Protein AF-A0A3M6VRX5-F1 (afdb_monomer_lite)

Foldseek 3Di:
DVVVVVVVVVVVVVLVVVLVVLVVQDADDDDPCFLSNLQNVCSVVVHDPLCLCVSNCLVVVVVFPAQLVSLLLSLVVNLVVVCVVPPPNPDDSLVSQQVSLCVVVVDNVRSVVVSVVSVVSNVPDDPVLSVCLVVLPALLVVCVVLVPDLVNLLVVPPSNSVSLSSLLSSCRNRVRRNDQPCNSPPPSLLSNLVRPQLVDLDADPHHSSNSNLLSSLLVQLPDQQHDFLLRQLVSNDDPVCNLRCHSLVSSLSSLVNNCPPFDPVVNVLSVQLNVLSVQCNPSVCVPPVVSVVSNVVSSVVRVPPPRRPDPPPDPPPPPPPPDDDDDD

Secondary structure (DSSP, 8-state):
-HHHHHHHHHHHHHHHHHHHHHHTTPPPP-SS--HHHHHHHHHHTT--HHHHHHHTTHHHHHT-TT-HHHHHHHHHHHHHHHHHH-TTS---HHHHHHHHHHHHHS-HHHHHHHHHHHHHHHHHS-HHHHHHHHTT--HHHHHHHTT--HHHHHHT-HHHHHHHHHHHHHHHH-GGG---HHHHSTTHHHHHHHHHSTT-SS---SHHHHHHHHHHHHHHHHSSSPPPHHHHHHHH--TT-TT-SHHHHHHHHHHHHTTTT--HHHHHHHHHHHHHHHHHHSGGGTT-HHHHHHHHHHHHHTTTT-TT-PPPPPPPGGGSS-------

Radius of gyration: 24.77 Å; chains: 1; bounding box: 56×80×67 Å

Organism: NCBI:txid542832

pLDDT: mean 73.66, std 16.54, range [25.34, 93.69]

Sequence (328 aa):
MKAWKEKWKNSKDETKTLKKFLNDRKPKAFEIESSTKRLQDWLKKEGSLDTLFTVLGLHEAMDRAANGLLISMNLERWNFVMKYLDKTGHYNLKDSLQETLTALCGNEKWATLFLERLVFLRDTTNKDQLKWLHEMRKPEDICDEMKIDKDNLLTGSKLANEWIAYWATYNDLYPQSRTPLNAVVPGFEIAWIQKNLPKGRNYPSQGVQRQIVGDILKSWADAKPPLSPFQVFNHFKNPESPESSVPLSALKNYLNLIKFGMQPDEQSAVKKLKTSLNKLLNVRLRSNPEEIKLFYDRLKALDSKNLFKRKPESPPENARDRQRSRGE

Structure (mmCIF, N/CA/C/O backbone):
data_AF-A0A3M6VRX5-F1
#
_entry.id   AF-A0A3M6VRX5-F1
#
loop_
_atom_site.group_PDB
_atom_site.id
_atom_site.type_symbol
_atom_site.label_atom_id
_atom_site.label_alt_id
_atom_site.label_comp_id
_atom_site.label_asym_id
_atom_site.label_entity_id
_atom_site.label_seq_id
_atom_site.pdbx_PDB_ins_code
_atom_site.Cartn_x
_atom_site.Cartn_y
_atom_site.Cartn_z
_atom_site.occupancy
_atom_site.B_iso_or_equiv
_atom_site.auth_seq_id
_atom_site.auth_comp_id
_atom_site.auth_asym_id
_atom_site.auth_atom_id
_atom_site.pdbx_PDB_model_num
ATOM 1 N N . MET A 1 1 ? -21.345 -14.598 44.196 1.00 36.16 1 MET A N 1
ATOM 2 C CA . MET A 1 1 ? -20.584 -15.579 43.376 1.00 36.16 1 MET A CA 1
ATOM 3 C C . MET A 1 1 ? -21.311 -16.065 42.109 1.00 36.16 1 MET A C 1
ATOM 5 O O . MET A 1 1 ? -20.642 -16.195 41.092 1.00 36.16 1 MET A O 1
ATOM 9 N N . LYS A 1 2 ? -22.640 -16.302 42.109 1.00 33.91 2 LYS A N 1
ATOM 10 C CA . LYS A 1 2 ? -23.407 -16.709 40.901 1.00 33.91 2 LYS A CA 1
ATOM 11 C C . LYS A 1 2 ? -23.373 -15.675 39.753 1.00 33.91 2 LYS A C 1
ATOM 13 O O . LYS A 1 2 ? -22.997 -16.035 38.645 1.00 33.91 2 LYS A O 1
ATOM 18 N N . ALA A 1 3 ? -23.572 -14.387 40.054 1.00 34.38 3 ALA A N 1
ATOM 19 C CA . ALA A 1 3 ? -23.544 -13.298 39.061 1.00 34.38 3 ALA A CA 1
ATOM 20 C C . ALA A 1 3 ? -22.185 -13.099 38.345 1.00 34.38 3 ALA A C 1
ATOM 22 O O . ALA A 1 3 ? -22.126 -12.577 37.234 1.00 34.38 3 ALA A O 1
ATOM 23 N N . TRP A 1 4 ? -21.078 -13.535 38.960 1.00 25.34 4 TRP A N 1
ATOM 24 C CA . TRP A 1 4 ? -19.737 -13.459 38.362 1.00 25.34 4 TRP A CA 1
ATOM 25 C C . TRP A 1 4 ? -19.507 -14.574 37.334 1.00 25.34 4 TRP A C 1
ATOM 27 O O . TRP A 1 4 ? -18.900 -14.341 36.292 1.00 25.34 4 TRP A O 1
ATOM 37 N N . LYS A 1 5 ? -20.049 -15.773 37.589 1.00 27.50 5 LYS A N 1
ATOM 38 C CA . LYS A 1 5 ? -19.973 -16.907 36.657 1.00 27.50 5 LYS A CA 1
ATOM 39 C C . LYS A 1 5 ? -20.846 -16.687 35.416 1.00 27.50 5 LYS A C 1
ATOM 41 O O . LYS A 1 5 ? -20.430 -17.081 34.333 1.00 27.50 5 LYS A O 1
ATOM 46 N N . GLU A 1 6 ? -21.987 -16.008 35.544 1.00 32.34 6 GLU A N 1
ATOM 47 C CA . GLU A 1 6 ? -22.843 -15.622 34.405 1.00 32.34 6 GLU A CA 1
ATOM 48 C C . GLU A 1 6 ? -22.225 -14.523 33.532 1.00 32.34 6 GLU A C 1
ATOM 50 O O . GLU A 1 6 ? -22.161 -14.688 32.315 1.00 32.34 6 GLU A O 1
ATOM 55 N N . LYS A 1 7 ? -21.652 -13.461 34.124 1.00 36.41 7 LYS A N 1
ATOM 56 C CA . LYS A 1 7 ? -20.921 -12.428 33.359 1.00 36.41 7 LYS A CA 1
ATOM 57 C C . LYS A 1 7 ? -19.720 -12.994 32.592 1.00 36.41 7 LYS A C 1
ATOM 59 O O . LYS A 1 7 ? -19.442 -12.557 31.477 1.00 36.41 7 LYS A O 1
ATOM 64 N N . TRP A 1 8 ? -19.019 -13.978 33.159 1.00 28.84 8 TRP A N 1
ATOM 65 C CA . TRP A 1 8 ? -17.877 -14.622 32.499 1.00 28.84 8 TRP A CA 1
ATOM 66 C C . TRP A 1 8 ? -18.301 -15.577 31.371 1.00 28.84 8 TRP A C 1
ATOM 68 O O . TRP A 1 8 ? -17.584 -15.721 30.380 1.00 28.84 8 TRP A O 1
ATOM 78 N N . LYS A 1 9 ? -19.486 -16.194 31.487 1.00 33.09 9 LYS A N 1
ATOM 79 C CA . LYS A 1 9 ? -20.076 -17.048 30.446 1.00 33.09 9 LYS A CA 1
ATOM 80 C C . LYS A 1 9 ? -20.556 -16.215 29.246 1.00 33.09 9 LYS A C 1
ATOM 82 O O . LYS A 1 9 ? -20.177 -16.534 28.124 1.00 33.09 9 LYS A O 1
ATOM 87 N N . ASN A 1 10 ? -21.231 -15.085 29.490 1.00 44.72 10 ASN A N 1
ATOM 88 C CA . ASN A 1 10 ? -21.652 -14.151 28.433 1.00 44.72 10 ASN A CA 1
ATOM 89 C C . ASN A 1 10 ? -20.453 -13.505 27.717 1.00 44.72 10 ASN A C 1
ATOM 91 O O . ASN A 1 10 ? -20.398 -13.491 26.493 1.00 44.72 10 ASN A O 1
ATOM 95 N N . SER A 1 11 ? -19.415 -13.096 28.458 1.00 44.25 11 SER A N 1
ATOM 96 C CA . SER A 1 11 ? -18.189 -12.528 27.874 1.00 44.25 11 SER A CA 1
ATOM 97 C C . SER A 1 11 ? -17.453 -13.493 26.931 1.00 44.25 11 SER A C 1
ATOM 99 O O . SER A 1 11 ? -16.787 -13.035 25.998 1.00 44.25 11 SER A O 1
ATOM 101 N N . LYS A 1 12 ? -17.535 -14.811 27.173 1.00 47.16 12 LYS A N 1
ATOM 102 C CA . LYS A 1 12 ? -16.945 -15.851 26.311 1.00 47.16 12 LYS A CA 1
ATOM 103 C C . LYS A 1 12 ? -17.771 -16.106 25.053 1.00 47.16 12 LYS A C 1
ATOM 105 O O . LYS A 1 12 ? -17.186 -16.314 23.991 1.00 47.16 12 LYS A O 1
ATOM 110 N N . ASP A 1 13 ? -19.096 -16.067 25.151 1.00 51.47 13 ASP A N 1
ATOM 111 C CA . ASP A 1 13 ? -19.973 -16.213 23.986 1.00 51.47 13 ASP A CA 1
ATOM 112 C C . ASP A 1 13 ? -19.928 -14.975 23.073 1.00 51.47 13 ASP A C 1
ATOM 114 O O . ASP A 1 13 ? -19.946 -15.110 21.852 1.00 51.47 13 ASP A O 1
ATOM 118 N N . GLU A 1 14 ? -19.728 -13.775 23.616 1.00 51.34 14 GLU A N 1
ATOM 119 C CA . GLU A 1 14 ? -19.639 -12.547 22.813 1.00 51.34 14 GLU A CA 1
ATOM 120 C C . GLU A 1 14 ? -18.255 -12.362 22.154 1.00 51.34 14 GLU A C 1
ATOM 122 O O . GLU A 1 14 ? -18.171 -12.023 20.971 1.00 51.34 14 GLU A O 1
ATOM 127 N N . THR A 1 15 ? -17.150 -12.708 22.839 1.00 46.88 15 THR A N 1
ATOM 128 C CA . THR A 1 15 ? -15.824 -12.813 22.182 1.00 46.88 15 THR A CA 1
ATOM 129 C C . THR A 1 15 ? -15.812 -13.886 21.100 1.00 46.88 15 THR A C 1
ATOM 131 O O . THR A 1 15 ? -15.115 -13.732 20.098 1.00 46.88 15 THR A O 1
ATOM 134 N N . LYS A 1 16 ? -16.598 -14.956 21.254 1.00 54.53 16 LYS A N 1
ATOM 135 C CA . LYS A 1 16 ? -16.808 -15.966 20.212 1.00 54.53 16 LYS A CA 1
ATOM 136 C C . LYS A 1 16 ? -17.577 -15.389 19.018 1.00 54.53 16 LYS A C 1
ATOM 138 O O . LYS A 1 16 ? -17.206 -15.702 17.892 1.00 54.53 16 LYS A O 1
ATOM 143 N N . THR A 1 17 ? -18.548 -14.498 19.228 1.00 55.78 17 THR A N 1
ATOM 144 C CA . THR A 1 17 ? -19.274 -13.780 18.159 1.00 55.78 17 THR A CA 1
ATOM 145 C C . THR A 1 17 ? -18.385 -12.784 17.412 1.00 55.78 17 THR A C 1
ATOM 147 O O . THR A 1 17 ? -18.377 -12.786 16.183 1.00 55.78 17 THR A O 1
ATOM 150 N N . LEU A 1 18 ? -17.560 -12.002 18.118 1.00 49.19 18 LEU A N 1
ATOM 151 C CA . LEU A 1 18 ? -16.590 -11.086 17.502 1.00 49.19 18 LEU A CA 1
ATOM 152 C C . LEU A 1 18 ? -15.502 -11.857 16.731 1.00 49.19 18 LEU A C 1
ATOM 154 O O . LEU A 1 18 ? -15.187 -11.534 15.584 1.00 49.19 18 LEU A O 1
ATOM 158 N N . LYS A 1 19 ? -14.973 -12.936 17.330 1.00 52.47 19 LYS A N 1
ATOM 159 C CA . LYS A 1 19 ? -14.049 -13.863 16.659 1.00 52.47 19 LYS A CA 1
ATOM 160 C C . LYS A 1 19 ? -14.706 -14.502 15.438 1.00 52.47 19 LYS A C 1
ATOM 162 O O . LYS A 1 19 ? -14.030 -14.641 14.431 1.00 52.47 19 LYS A O 1
ATOM 167 N N . LYS A 1 20 ? -15.993 -14.862 15.485 1.00 54.00 20 LYS A N 1
ATOM 168 C CA . LYS A 1 20 ? -16.744 -15.418 14.347 1.00 54.00 20 LYS A CA 1
ATOM 169 C C . LYS A 1 20 ? -16.907 -14.389 13.223 1.00 54.00 20 LYS A C 1
ATOM 171 O O . LYS A 1 20 ? -16.440 -14.653 12.126 1.00 54.00 20 LYS A O 1
ATOM 176 N N . PHE A 1 21 ? -17.407 -13.187 13.520 1.00 50.28 21 PHE A N 1
ATOM 177 C CA . PHE A 1 21 ? -17.539 -12.083 12.556 1.00 50.28 21 PHE A CA 1
ATOM 178 C C . PHE A 1 21 ? -16.222 -11.758 11.830 1.00 50.28 21 PHE A C 1
ATOM 180 O O . PHE A 1 21 ? -16.211 -11.476 10.632 1.00 50.28 21 PHE A O 1
ATOM 187 N N . LEU A 1 22 ? -15.093 -11.827 12.541 1.00 48.06 22 LEU A N 1
ATOM 188 C CA . LEU A 1 22 ? -13.774 -11.576 11.961 1.00 48.06 22 LEU A CA 1
ATOM 189 C C . LEU A 1 22 ? -13.154 -12.809 11.290 1.00 48.06 22 LEU A C 1
ATOM 191 O O . LEU A 1 22 ? -12.433 -12.644 10.311 1.00 48.06 22 LEU A O 1
ATOM 195 N N . ASN A 1 23 ? -13.427 -14.027 11.767 1.00 46.78 23 ASN A N 1
ATOM 196 C CA . ASN A 1 23 ? -12.953 -15.277 11.158 1.00 46.78 23 ASN A CA 1
ATOM 197 C C . ASN A 1 23 ? -13.733 -15.654 9.892 1.00 46.78 23 ASN A C 1
ATOM 199 O O . ASN A 1 23 ? -13.163 -16.296 9.012 1.00 46.78 23 ASN A O 1
ATOM 203 N N . ASP A 1 24 ? -14.986 -15.224 9.761 1.00 49.66 24 ASP A N 1
ATOM 204 C CA . ASP A 1 24 ? -15.778 -15.369 8.534 1.00 49.66 24 ASP A CA 1
ATOM 205 C C . ASP A 1 24 ? -15.171 -14.546 7.371 1.00 49.66 24 ASP A C 1
ATOM 207 O O . ASP A 1 24 ? -15.510 -14.751 6.210 1.00 49.66 24 ASP A O 1
ATOM 211 N N . ARG A 1 25 ? -14.189 -13.673 7.657 1.00 47.62 25 ARG A N 1
ATOM 212 C CA . ARG A 1 25 ? -13.452 -12.833 6.693 1.00 47.62 25 ARG A CA 1
ATOM 213 C C . ARG A 1 25 ? -12.069 -13.383 6.285 1.00 47.62 25 ARG A C 1
ATOM 215 O O . ARG A 1 25 ? -11.205 -12.600 5.902 1.00 47.62 25 ARG A O 1
ATOM 222 N N . LYS A 1 26 ? -11.809 -14.693 6.401 1.00 35.38 26 LYS A N 1
ATOM 223 C CA . LYS A 1 26 ? -10.471 -15.310 6.195 1.00 35.38 26 LYS A CA 1
ATOM 224 C C . LYS A 1 26 ? -9.776 -14.937 4.862 1.00 35.38 26 LYS A C 1
ATOM 226 O O . LYS A 1 26 ? -10.255 -15.330 3.801 1.00 35.38 26 LYS A O 1
ATOM 231 N N . PRO A 1 27 ? -8.560 -14.359 4.915 1.00 40.31 27 PRO A N 1
ATOM 232 C CA . PRO A 1 27 ? -7.592 -14.355 3.816 1.00 40.31 27 PRO A CA 1
ATOM 233 C C . PRO A 1 27 ? -6.744 -15.622 3.744 1.00 40.31 27 PRO A C 1
ATOM 235 O O . PRO A 1 27 ? -6.258 -16.102 4.769 1.00 40.31 27 PRO A O 1
ATOM 238 N N . LYS A 1 28 ? -6.455 -16.088 2.524 1.00 30.17 28 LYS A N 1
ATOM 239 C CA . LYS A 1 28 ? -5.243 -16.872 2.227 1.00 30.17 28 LYS A CA 1
ATOM 240 C C . LYS A 1 28 ? -4.104 -15.913 1.825 1.00 30.17 28 LYS A C 1
ATOM 242 O O . LYS A 1 28 ? -4.355 -14.833 1.306 1.00 30.17 28 LYS A O 1
ATOM 247 N N . ALA A 1 29 ? -2.874 -16.292 2.167 1.00 28.64 29 ALA A N 1
ATOM 248 C CA . ALA A 1 29 ? -1.716 -15.424 2.423 1.00 28.64 29 ALA A CA 1
ATOM 249 C C . ALA A 1 29 ? -0.933 -14.895 1.195 1.00 28.64 29 ALA A C 1
ATOM 251 O O . ALA A 1 29 ? -0.740 -15.647 0.245 1.00 28.64 29 ALA A O 1
ATOM 252 N N . PHE A 1 30 ? -0.375 -13.669 1.292 1.00 29.48 30 PHE A N 1
ATOM 253 C CA . PHE A 1 30 ? 1.082 -13.371 1.320 1.00 29.48 30 PHE A CA 1
ATOM 254 C C . PHE A 1 30 ? 1.379 -11.901 1.731 1.00 29.48 30 PHE A C 1
ATOM 256 O O . PHE A 1 30 ? 0.574 -10.996 1.513 1.00 29.48 30 PHE A O 1
ATOM 263 N N . GLU A 1 31 ? 2.523 -11.683 2.389 1.00 32.28 31 GLU A N 1
ATOM 264 C CA . GLU A 1 31 ? 2.791 -10.626 3.383 1.00 32.28 31 GLU A CA 1
ATOM 265 C C . GLU A 1 31 ? 3.273 -9.259 2.849 1.00 32.28 31 GLU A C 1
ATOM 267 O O . GLU A 1 31 ? 4.384 -9.098 2.358 1.00 32.28 31 GLU A O 1
ATOM 272 N N . ILE A 1 32 ? 2.427 -8.242 3.043 1.00 41.53 32 ILE A N 1
ATOM 273 C CA . ILE A 1 32 ? 2.686 -7.103 3.947 1.00 41.53 32 ILE A CA 1
ATOM 274 C C . ILE A 1 32 ? 1.534 -7.199 4.954 1.00 41.53 32 ILE A C 1
ATOM 276 O O . ILE A 1 3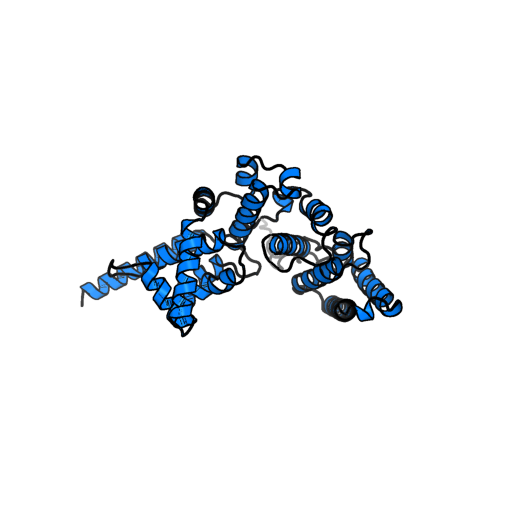2 ? 0.394 -7.391 4.528 1.00 41.53 32 ILE A O 1
ATOM 280 N N . GLU A 1 33 ? 1.788 -7.194 6.260 1.00 55.75 33 GLU A N 1
ATOM 281 C CA . GLU A 1 33 ? 0.729 -7.499 7.226 1.00 55.75 33 GLU A CA 1
ATOM 282 C C . GLU A 1 33 ? -0.335 -6.386 7.254 1.00 55.75 33 GLU A C 1
ATOM 284 O O . GLU A 1 33 ? -0.129 -5.314 7.816 1.00 55.75 33 GLU A O 1
ATOM 289 N N . SER A 1 34 ? -1.480 -6.623 6.602 1.00 63.56 34 SER A N 1
ATOM 290 C CA . SER A 1 34 ? -2.609 -5.680 6.594 1.00 63.56 34 SER A CA 1
ATOM 291 C C . SER A 1 34 ? -3.053 -5.318 8.010 1.00 63.56 34 SER A C 1
ATOM 293 O O . SER A 1 34 ? -2.979 -6.153 8.919 1.00 63.56 34 SER A O 1
ATOM 295 N N . SER A 1 35 ? -3.635 -4.132 8.172 1.00 63.66 35 SER A N 1
ATOM 296 C CA . SER A 1 35 ? -4.330 -3.716 9.402 1.00 63.66 35 SER A CA 1
ATOM 297 C C . SER A 1 35 ? -5.357 -4.756 9.894 1.00 63.66 35 SER A C 1
ATOM 299 O O . SER A 1 35 ? -5.443 -5.032 11.088 1.00 63.66 35 SER A O 1
ATOM 301 N N . THR A 1 36 ? -6.081 -5.420 8.987 1.00 58.41 36 THR A N 1
ATOM 302 C CA . THR A 1 36 ? -7.083 -6.445 9.338 1.00 58.41 36 THR A CA 1
ATOM 303 C C . THR A 1 36 ? -6.470 -7.722 9.922 1.00 58.41 36 THR A C 1
ATOM 305 O O . THR A 1 36 ? -6.968 -8.225 10.929 1.00 58.41 36 THR A O 1
ATOM 308 N N . LYS A 1 37 ? -5.383 -8.242 9.337 1.00 64.12 37 LYS A N 1
ATOM 309 C CA . LYS A 1 37 ? -4.671 -9.418 9.873 1.00 64.12 37 LYS A CA 1
ATOM 310 C C . LYS A 1 37 ? -4.075 -9.118 11.253 1.00 64.12 37 LYS A C 1
ATOM 312 O O . LYS A 1 37 ? -4.303 -9.887 12.185 1.00 64.12 37 LYS A O 1
ATOM 317 N N . ARG A 1 38 ? -3.424 -7.955 11.408 1.00 69.44 38 ARG A N 1
ATOM 318 C CA . ARG A 1 38 ? -2.904 -7.485 12.704 1.00 69.44 38 ARG A CA 1
ATOM 319 C C . ARG A 1 38 ? -4.013 -7.442 13.764 1.00 69.44 38 ARG A C 1
ATOM 321 O O . ARG A 1 38 ? -3.826 -7.952 14.866 1.00 69.44 38 ARG A O 1
ATOM 328 N N . LEU A 1 39 ? -5.189 -6.900 13.422 1.00 66.00 39 LEU A N 1
ATOM 329 C CA . LEU A 1 39 ? -6.342 -6.816 14.330 1.00 66.00 39 LEU A CA 1
ATOM 330 C C . LEU A 1 39 ? -6.884 -8.192 14.739 1.00 66.00 39 LEU A C 1
ATOM 332 O O . LEU A 1 39 ? -7.190 -8.421 15.910 1.00 66.00 39 LEU A O 1
ATOM 336 N N . GLN A 1 40 ? -6.988 -9.124 13.790 1.00 65.19 40 GLN A N 1
ATOM 337 C CA . GLN A 1 40 ? -7.419 -10.495 14.071 1.00 65.19 40 GLN A CA 1
ATOM 338 C C . GLN A 1 40 ? -6.455 -11.215 15.019 1.00 65.19 40 GLN A C 1
ATOM 340 O O . GLN A 1 40 ? -6.898 -11.917 15.930 1.00 65.19 40 GLN A O 1
ATOM 345 N N . ASP A 1 41 ? -5.150 -11.053 14.816 1.00 72.25 41 ASP A N 1
ATOM 346 C CA . ASP A 1 41 ? -4.141 -11.713 15.640 1.00 72.25 41 ASP A CA 1
ATOM 347 C C . ASP A 1 41 ? -4.043 -11.095 17.038 1.00 72.25 41 ASP A C 1
ATOM 349 O O . ASP A 1 41 ? -3.903 -11.831 18.017 1.00 72.25 41 ASP A O 1
ATOM 353 N N . TRP A 1 42 ? -4.234 -9.780 17.160 1.00 76.00 42 TRP A N 1
ATOM 354 C CA . TRP A 1 42 ? -4.375 -9.098 18.449 1.00 76.00 42 TRP A CA 1
ATOM 355 C C . TRP A 1 42 ? -5.566 -9.632 19.261 1.00 76.00 42 TRP A C 1
ATOM 357 O O . TRP A 1 42 ? -5.400 -10.015 20.420 1.00 76.00 42 TRP A O 1
ATOM 367 N N . LEU A 1 43 ? -6.744 -9.778 18.639 1.00 66.81 43 LEU A N 1
ATOM 368 C CA . LEU A 1 43 ? -7.940 -10.328 19.298 1.00 66.81 43 LEU A CA 1
ATOM 369 C C . LEU A 1 43 ? -7.792 -11.793 19.724 1.00 66.81 43 LEU A C 1
ATOM 371 O O . LEU A 1 43 ? -8.416 -12.234 20.692 1.00 66.81 43 LEU A O 1
ATOM 375 N N . LYS A 1 44 ? -7.007 -12.586 18.991 1.00 72.94 44 LYS A N 1
ATOM 376 C CA . LYS A 1 44 ? -6.724 -13.980 19.365 1.00 72.94 44 LYS A CA 1
ATOM 377 C C . LYS A 1 44 ? -5.792 -14.070 20.568 1.00 72.94 44 LYS A C 1
ATOM 379 O O . LYS A 1 44 ? -5.948 -15.000 21.352 1.00 72.94 44 LYS A O 1
ATOM 384 N N . LYS A 1 45 ? -4.855 -13.129 20.688 1.00 75.50 45 LYS A N 1
ATOM 385 C CA . LYS A 1 45 ? -3.823 -13.086 21.731 1.00 75.50 45 LYS A CA 1
ATOM 386 C C . LYS A 1 45 ? -4.239 -12.316 22.989 1.00 75.50 45 LYS A C 1
ATOM 388 O O . LYS A 1 45 ? -3.403 -12.164 23.867 1.00 75.50 45 LYS A O 1
ATOM 393 N N . GLU A 1 46 ? -5.486 -11.839 23.067 1.00 63.56 46 GLU A N 1
ATOM 394 C CA . GLU A 1 46 ? -5.964 -10.980 24.166 1.00 63.56 46 GLU A CA 1
ATOM 395 C C . GLU A 1 46 ? -5.041 -9.770 24.387 1.00 63.56 46 GLU A C 1
ATOM 397 O O . GLU A 1 46 ? -4.678 -9.439 25.512 1.00 63.56 46 GLU A O 1
ATOM 402 N N . GLY A 1 47 ? -4.605 -9.138 23.291 1.00 63.72 47 GLY A N 1
ATOM 403 C CA . GLY A 1 47 ? -3.672 -8.018 23.375 1.00 63.72 47 GLY A CA 1
ATOM 404 C C . GLY A 1 47 ? -4.220 -6.852 24.207 1.00 63.72 47 GLY A C 1
ATOM 405 O O . GLY A 1 47 ? -5.432 -6.659 24.325 1.00 63.72 47 GLY A O 1
ATOM 406 N N . SER A 1 48 ? -3.317 -6.064 24.795 1.00 67.69 48 SER A N 1
ATOM 407 C CA . SER A 1 48 ? -3.696 -4.900 25.601 1.00 67.69 48 SER A CA 1
ATOM 408 C C . SER A 1 48 ? -4.249 -3.771 24.732 1.00 67.69 48 SER A C 1
ATOM 410 O O . SER A 1 48 ? -3.896 -3.650 23.554 1.00 67.69 48 SER A O 1
ATOM 412 N N . LEU A 1 49 ? -5.080 -2.916 25.331 1.00 61.94 49 LEU A N 1
ATOM 413 C CA . LEU A 1 49 ? -5.660 -1.737 24.680 1.00 61.94 49 LEU A CA 1
ATOM 414 C C . LEU A 1 49 ? -4.586 -0.830 24.059 1.00 61.94 49 LEU A C 1
ATOM 416 O O . LEU A 1 49 ? -4.738 -0.406 22.916 1.00 61.94 49 LEU A O 1
ATOM 420 N N . ASP A 1 50 ? -3.460 -0.644 24.748 1.00 59.81 50 ASP A N 1
ATOM 421 C CA . ASP A 1 50 ? -2.351 0.209 24.296 1.00 59.81 50 ASP A CA 1
ATOM 422 C C . ASP A 1 50 ? -1.744 -0.255 22.963 1.00 59.81 50 ASP A C 1
ATOM 424 O O . ASP A 1 50 ? -1.288 0.545 22.149 1.00 59.81 50 ASP A O 1
ATOM 428 N N . THR A 1 51 ? -1.778 -1.564 22.694 1.00 73.06 51 THR A N 1
ATOM 429 C CA . THR A 1 51 ? -1.234 -2.130 21.450 1.00 73.06 51 THR A CA 1
ATOM 430 C C . THR A 1 51 ? -2.206 -2.039 20.271 1.00 73.06 51 THR A C 1
ATOM 432 O O . THR A 1 51 ? -1.784 -2.202 19.123 1.00 73.06 51 THR A O 1
ATOM 435 N N . LEU A 1 52 ? -3.490 -1.732 20.508 1.00 69.19 52 LEU A N 1
ATOM 436 C CA . LEU A 1 52 ? -4.513 -1.659 19.460 1.00 69.19 52 LEU A CA 1
ATOM 437 C C . LEU A 1 52 ? -4.244 -0.517 18.466 1.00 69.19 52 LEU A C 1
ATOM 439 O O . LEU A 1 52 ? -4.443 -0.687 17.263 1.00 69.19 52 LEU A O 1
ATOM 443 N N . PHE A 1 53 ? -3.724 0.617 18.942 1.00 70.06 53 PHE A N 1
ATOM 444 C CA . PHE A 1 53 ? -3.336 1.753 18.096 1.00 70.06 53 PHE A CA 1
ATOM 445 C C . PHE A 1 53 ? -2.242 1.372 17.084 1.00 70.06 53 PHE A C 1
ATOM 447 O O . PHE A 1 53 ? -2.296 1.730 15.900 1.00 70.06 53 PHE A O 1
ATOM 454 N N . THR A 1 54 ? -1.269 0.577 17.535 1.00 72.38 54 THR A N 1
ATOM 455 C CA . THR A 1 54 ? -0.198 0.023 16.701 1.00 72.38 54 THR A CA 1
ATOM 456 C C . THR A 1 54 ? -0.736 -1.016 15.724 1.00 72.38 54 THR A C 1
ATOM 458 O O . THR A 1 54 ? -0.433 -0.980 14.533 1.00 72.38 54 THR A O 1
ATOM 461 N N . VAL A 1 55 ? -1.588 -1.911 16.214 1.00 71.88 55 VAL A N 1
ATOM 462 C CA . VAL A 1 55 ? -2.212 -2.998 15.452 1.00 71.88 55 VAL A CA 1
ATOM 463 C C . VAL A 1 55 ? -3.078 -2.487 14.303 1.00 71.88 55 VAL A C 1
ATOM 465 O O . VAL A 1 55 ? -3.005 -3.009 13.191 1.00 71.88 55 VAL A O 1
ATOM 468 N N . LEU A 1 56 ? -3.856 -1.433 14.542 1.00 71.06 56 LEU A N 1
ATOM 469 C CA . LEU A 1 56 ? -4.646 -0.763 13.510 1.00 71.06 56 LEU A CA 1
ATOM 470 C C . LEU A 1 56 ? -3.780 0.076 12.558 1.00 71.06 56 LEU A C 1
ATOM 472 O O . LEU A 1 56 ? -4.298 0.643 11.600 1.00 71.06 56 LEU A O 1
ATOM 476 N N . GLY A 1 57 ? -2.467 0.156 12.797 1.00 70.31 57 GLY A N 1
ATOM 477 C CA . GLY A 1 57 ? -1.541 0.922 11.973 1.00 70.31 57 GLY A CA 1
ATOM 478 C C . GLY A 1 57 ? -1.800 2.426 12.021 1.00 70.31 57 GLY A C 1
ATOM 479 O O . GLY A 1 57 ? -1.371 3.126 11.111 1.00 70.31 57 GLY A O 1
ATOM 480 N N . LEU A 1 58 ? -2.493 2.939 13.048 1.00 71.19 58 LEU A N 1
ATOM 481 C CA . LEU A 1 58 ? -2.823 4.366 13.152 1.00 71.19 58 LEU A CA 1
ATOM 482 C C . LEU A 1 58 ? -1.552 5.216 13.289 1.00 71.19 58 LEU A C 1
ATOM 484 O O . LEU A 1 58 ? -1.417 6.219 12.596 1.00 71.19 58 LEU A O 1
ATOM 488 N N . HIS A 1 59 ? -0.576 4.746 14.072 1.00 62.88 59 HIS A N 1
ATOM 489 C CA . HIS A 1 59 ? 0.752 5.362 14.187 1.00 62.88 59 HIS A CA 1
ATOM 490 C C . HIS A 1 59 ? 1.508 5.469 12.844 1.00 62.88 59 HIS A C 1
ATOM 492 O O . HIS A 1 59 ? 2.094 6.503 12.547 1.00 62.88 59 HIS A O 1
ATOM 498 N N . GLU A 1 60 ? 1.455 4.434 11.996 1.00 58.94 60 GLU A N 1
ATOM 499 C CA . GLU A 1 60 ? 2.075 4.424 10.658 1.00 58.94 60 GLU A CA 1
ATOM 500 C C . GLU A 1 60 ? 1.273 5.238 9.635 1.00 58.94 60 GLU A C 1
ATOM 502 O O . GLU A 1 60 ? 1.829 5.779 8.676 1.00 58.94 60 GLU A O 1
ATOM 507 N N . ALA A 1 61 ? -0.049 5.300 9.803 1.00 56.75 61 ALA A N 1
ATOM 508 C CA . ALA A 1 61 ? -0.938 6.038 8.918 1.00 56.75 61 ALA A CA 1
ATOM 509 C C . ALA A 1 61 ? -0.749 7.555 9.058 1.00 56.75 61 ALA A C 1
ATOM 511 O O . ALA A 1 61 ? -0.946 8.279 8.086 1.00 56.75 61 ALA A O 1
ATOM 512 N N . MET A 1 62 ? -0.296 8.027 10.222 1.00 49.59 62 MET A N 1
ATOM 513 C CA . MET A 1 62 ? 0.004 9.439 10.476 1.00 49.59 62 MET A CA 1
ATOM 514 C C . MET A 1 62 ? 1.240 9.942 9.714 1.00 49.59 62 MET A C 1
ATOM 516 O O . MET A 1 62 ? 1.246 11.089 9.273 1.00 49.59 62 MET A O 1
ATOM 520 N N . ASP A 1 63 ? 2.217 9.072 9.445 1.00 46.53 63 ASP A N 1
ATOM 521 C CA . ASP A 1 63 ? 3.379 9.368 8.586 1.00 46.53 63 ASP A CA 1
ATOM 522 C C . ASP A 1 63 ? 3.048 9.294 7.079 1.00 46.53 63 ASP A C 1
ATOM 524 O O . ASP A 1 63 ? 3.834 9.678 6.206 1.00 46.53 63 ASP A O 1
ATOM 528 N N . ARG A 1 64 ? 1.840 8.830 6.739 1.00 53.72 64 ARG A N 1
ATOM 529 C CA . ARG A 1 64 ? 1.276 8.862 5.387 1.00 53.72 64 ARG A CA 1
ATOM 530 C C . ARG A 1 64 ? 0.207 9.942 5.321 1.00 53.72 64 ARG A C 1
ATOM 532 O O . ARG A 1 64 ? -0.980 9.639 5.248 1.00 53.72 64 ARG A O 1
ATOM 539 N N . ALA A 1 65 ? 0.631 11.199 5.231 1.00 40.97 65 ALA A N 1
ATOM 540 C CA . ALA A 1 65 ? -0.235 12.377 5.088 1.00 40.97 65 ALA A CA 1
ATOM 541 C C . ALA A 1 65 ? -1.331 12.296 3.984 1.00 40.97 65 ALA A C 1
ATOM 543 O O . ALA A 1 65 ? -2.196 13.164 3.927 1.00 40.97 65 ALA A O 1
ATOM 544 N N . ALA A 1 66 ? -1.334 11.263 3.129 1.00 52.38 66 ALA A N 1
ATOM 545 C CA . ALA A 1 66 ? -2.310 11.017 2.067 1.00 52.38 66 ALA A CA 1
ATOM 546 C C . ALA A 1 66 ? -3.436 10.009 2.399 1.00 52.38 66 ALA A C 1
ATOM 548 O O . ALA A 1 66 ? -4.308 9.799 1.563 1.00 52.38 66 ALA A O 1
ATOM 549 N N . ASN A 1 67 ? -3.452 9.378 3.578 1.00 69.00 67 ASN A N 1
ATOM 550 C CA . ASN A 1 67 ? -4.335 8.234 3.850 1.00 69.00 67 ASN A CA 1
ATOM 551 C C . ASN A 1 67 ? -5.541 8.564 4.750 1.00 69.00 67 ASN A C 1
ATOM 553 O O . ASN A 1 67 ? -5.911 7.761 5.605 1.00 69.00 67 ASN A O 1
ATOM 557 N N . GLY A 1 68 ? -6.176 9.725 4.552 1.00 76.38 68 GLY A N 1
ATOM 558 C CA . GLY A 1 68 ? -7.335 10.164 5.348 1.00 76.38 68 GLY A CA 1
ATOM 559 C C . GLY A 1 68 ? -8.448 9.113 5.431 1.00 76.38 68 GLY A C 1
ATOM 560 O O . GLY A 1 68 ? -8.896 8.788 6.523 1.00 76.38 68 GLY A O 1
ATOM 561 N N . LEU A 1 69 ? -8.798 8.489 4.303 1.00 82.56 69 LEU A N 1
ATOM 562 C CA . LEU A 1 69 ? -9.816 7.434 4.243 1.00 82.56 69 LEU A CA 1
ATOM 563 C C . LEU A 1 69 ? -9.441 6.186 5.069 1.00 82.56 69 LEU A C 1
ATOM 565 O O . LEU A 1 69 ? -10.272 5.653 5.804 1.00 82.56 69 LEU A O 1
ATOM 569 N N . LEU A 1 70 ? -8.180 5.744 5.002 1.00 81.69 70 LEU A N 1
ATOM 570 C CA . LEU A 1 70 ? -7.680 4.612 5.793 1.00 81.69 70 LEU A CA 1
ATOM 571 C C . LEU A 1 70 ? -7.669 4.930 7.293 1.00 81.69 70 LEU A C 1
ATOM 573 O O . LEU A 1 70 ? -8.043 4.083 8.104 1.00 81.69 70 LEU A O 1
ATOM 577 N N . ILE A 1 71 ? -7.248 6.144 7.662 1.00 82.31 71 ILE A N 1
ATOM 578 C CA . ILE A 1 71 ? -7.267 6.618 9.050 1.00 82.31 71 ILE A CA 1
ATOM 579 C C . ILE A 1 71 ? -8.701 6.589 9.576 1.00 82.31 71 ILE A C 1
ATOM 581 O O . ILE A 1 71 ? -8.944 5.982 10.615 1.00 82.31 71 ILE A O 1
ATOM 585 N N . SER A 1 72 ? -9.654 7.157 8.840 1.00 86.56 72 SER A N 1
ATOM 586 C CA . SER A 1 72 ? -11.062 7.203 9.242 1.00 86.56 72 SER A CA 1
ATOM 587 C C . SER A 1 72 ? -11.652 5.812 9.447 1.00 86.56 72 SER A C 1
ATOM 589 O O . SER A 1 72 ? -12.237 5.554 10.496 1.00 86.56 72 SER A O 1
ATOM 591 N N . MET A 1 73 ? -11.404 4.874 8.527 1.00 84.81 73 MET A N 1
ATOM 592 C CA . MET A 1 73 ? -11.849 3.487 8.701 1.00 84.81 73 MET A CA 1
ATOM 593 C C . MET A 1 73 ? -11.236 2.810 9.930 1.00 84.81 73 MET A C 1
ATOM 595 O O . MET A 1 73 ? -11.915 2.063 10.637 1.00 84.81 73 MET A O 1
ATOM 599 N N . ASN A 1 74 ? -9.951 3.040 10.204 1.00 83.69 74 ASN A N 1
ATOM 600 C CA . ASN A 1 74 ? -9.301 2.469 11.381 1.00 83.69 74 ASN A CA 1
ATOM 601 C C . ASN A 1 74 ? -9.790 3.123 12.684 1.00 83.69 74 ASN A C 1
ATOM 603 O O . ASN A 1 74 ? -9.944 2.420 13.682 1.00 83.69 74 ASN A O 1
ATOM 607 N N . LEU A 1 75 ? -10.118 4.418 12.672 1.00 85.69 75 LEU A N 1
ATOM 608 C CA . LEU A 1 75 ? -10.769 5.099 13.793 1.00 85.69 75 LEU A CA 1
ATOM 609 C C . LEU A 1 75 ? -12.185 4.563 14.044 1.00 85.69 75 LEU A C 1
ATOM 611 O O . LEU A 1 75 ? -12.553 4.366 15.196 1.00 85.69 75 LEU A O 1
ATOM 615 N N . GLU A 1 76 ? -12.972 4.265 13.007 1.00 83.56 76 GLU A N 1
ATOM 616 C CA . GLU A 1 76 ? -14.299 3.651 13.169 1.00 83.56 76 GLU A CA 1
ATOM 617 C C . GLU A 1 76 ? -14.216 2.230 13.736 1.00 83.56 76 GLU A C 1
ATOM 619 O O . GLU A 1 76 ? -14.987 1.867 14.628 1.00 83.56 76 GLU A O 1
ATOM 624 N N . ARG A 1 77 ? -13.242 1.435 13.275 1.00 81.06 77 ARG A N 1
ATOM 625 C CA . ARG A 1 77 ? -12.958 0.106 13.841 1.00 81.06 77 ARG A CA 1
ATOM 626 C C . ARG A 1 77 ? -12.564 0.204 15.309 1.00 81.06 77 ARG A C 1
ATOM 628 O O . ARG A 1 77 ? -13.060 -0.572 16.122 1.00 81.06 77 ARG A O 1
ATOM 635 N N . TRP A 1 78 ? -11.706 1.162 15.648 1.00 83.25 78 TRP A N 1
ATOM 636 C CA . TRP A 1 78 ? -11.318 1.414 17.028 1.00 83.25 78 TRP A CA 1
ATOM 637 C C . TRP A 1 78 ? -12.523 1.809 17.884 1.00 83.25 78 TRP A C 1
ATOM 639 O O . TRP A 1 78 ? -12.790 1.156 18.889 1.00 83.25 78 TRP A O 1
ATOM 649 N N . ASN A 1 79 ? -13.296 2.802 17.440 1.00 85.06 79 ASN A N 1
ATOM 650 C CA . ASN A 1 79 ? -14.515 3.269 18.095 1.00 85.06 79 ASN A CA 1
ATOM 651 C C . ASN A 1 79 ? -15.484 2.118 18.397 1.00 85.06 79 ASN A C 1
ATOM 653 O O . ASN A 1 79 ? -15.990 1.996 19.510 1.00 85.06 79 ASN A O 1
ATOM 657 N N . PHE A 1 80 ? -15.700 1.236 17.418 1.00 81.56 80 PHE A N 1
ATOM 658 C CA . PHE A 1 80 ? -16.538 0.054 17.581 1.00 81.56 80 PHE A CA 1
ATOM 659 C C . PHE A 1 80 ? -15.994 -0.904 18.651 1.00 81.56 80 PHE A C 1
ATOM 661 O O . PHE A 1 80 ? -16.739 -1.315 19.540 1.00 81.56 80 PHE A O 1
ATOM 668 N N . VAL A 1 81 ? -14.699 -1.240 18.594 1.00 77.19 81 VAL A N 1
ATOM 669 C CA . VAL A 1 81 ? -14.065 -2.159 19.554 1.00 77.19 81 VAL A CA 1
ATOM 670 C C . VAL A 1 81 ? -14.079 -1.581 20.968 1.00 77.19 81 VAL A C 1
ATOM 672 O O . VAL A 1 81 ? -14.421 -2.297 21.903 1.00 77.19 81 VAL A O 1
ATOM 675 N N . MET A 1 82 ? -13.761 -0.300 21.147 1.00 79.81 82 MET A N 1
ATOM 676 C CA . MET A 1 82 ? -13.732 0.303 22.482 1.00 79.81 82 MET A CA 1
ATOM 677 C C . MET A 1 82 ? -15.113 0.442 23.087 1.00 79.81 82 MET A C 1
ATOM 679 O O . MET A 1 82 ? -15.287 0.104 24.250 1.00 79.81 82 MET A O 1
ATOM 683 N N . LYS A 1 83 ? -16.105 0.871 22.300 1.00 80.31 83 LYS A N 1
ATOM 684 C CA . LYS A 1 83 ? -17.493 0.914 22.764 1.00 80.31 83 LYS A CA 1
ATOM 685 C C . LYS A 1 83 ? -17.969 -0.464 23.217 1.00 80.31 83 LYS A C 1
ATOM 687 O O . LYS A 1 83 ? -18.731 -0.574 24.166 1.00 80.31 83 LYS A O 1
ATOM 692 N N . TYR A 1 84 ? -17.525 -1.509 22.527 1.00 75.75 84 TYR A N 1
ATOM 693 C CA . TYR A 1 84 ? -17.835 -2.884 22.888 1.00 75.75 84 TYR A CA 1
ATOM 694 C C . TYR A 1 84 ? -17.103 -3.345 24.163 1.00 75.75 84 TYR A C 1
ATOM 696 O O . TYR A 1 84 ? -17.679 -4.058 24.983 1.00 75.75 84 TYR A O 1
ATOM 704 N N . LEU A 1 85 ? -15.837 -2.959 24.342 1.00 74.62 85 LEU A N 1
ATOM 705 C CA . LEU A 1 85 ? -15.055 -3.307 25.533 1.00 74.62 85 LEU A CA 1
ATOM 706 C C . LEU A 1 85 ? -15.464 -2.497 26.769 1.00 74.62 85 LEU A C 1
ATOM 708 O O . LEU A 1 85 ? -15.313 -2.989 27.890 1.00 74.62 85 LEU A O 1
ATOM 712 N N . ASP A 1 86 ? -16.001 -1.293 26.578 1.00 76.50 86 ASP A N 1
ATOM 713 C CA . ASP A 1 86 ? -16.530 -0.471 27.653 1.00 76.50 86 ASP A CA 1
ATOM 714 C C . ASP A 1 86 ? -17.853 -1.037 28.184 1.00 76.50 86 ASP A C 1
ATOM 716 O O . ASP A 1 86 ? -18.940 -0.828 27.648 1.00 76.50 86 ASP A O 1
ATOM 720 N N . LYS A 1 87 ? -17.753 -1.751 29.304 1.00 69.44 87 LYS A N 1
ATOM 721 C CA . LYS A 1 87 ? -18.899 -2.337 30.012 1.00 69.44 87 LYS A CA 1
ATOM 722 C C . LYS A 1 87 ? -19.653 -1.321 30.876 1.00 69.44 87 LYS A C 1
ATOM 724 O O . LYS A 1 87 ? -20.628 -1.707 31.519 1.00 69.44 87 LYS A O 1
ATOM 729 N N . THR A 1 88 ? -19.178 -0.076 30.951 1.00 75.31 88 THR A N 1
ATOM 730 C CA . THR A 1 88 ? -19.762 0.977 31.795 1.00 75.31 88 THR A CA 1
ATOM 731 C C . THR A 1 88 ? -20.788 1.828 31.050 1.00 75.31 88 THR A C 1
ATOM 733 O O . THR A 1 88 ? -21.661 2.411 31.685 1.00 75.31 88 THR A O 1
ATOM 736 N N . GLY A 1 89 ? -20.731 1.853 29.712 1.00 69.19 89 GLY A N 1
ATOM 737 C CA . GLY A 1 89 ? -21.622 2.658 28.874 1.00 69.19 89 GLY A CA 1
ATOM 738 C C . GLY A 1 89 ? -21.258 4.146 28.836 1.00 69.19 89 GLY A C 1
ATOM 739 O O . GLY A 1 89 ? -22.007 4.932 28.258 1.00 69.19 89 GLY A O 1
ATOM 740 N N . HIS A 1 90 ? -20.121 4.532 29.419 1.00 73.31 90 HIS A N 1
ATOM 741 C CA . HIS A 1 90 ? -19.617 5.906 29.463 1.00 73.31 90 HIS A CA 1
ATOM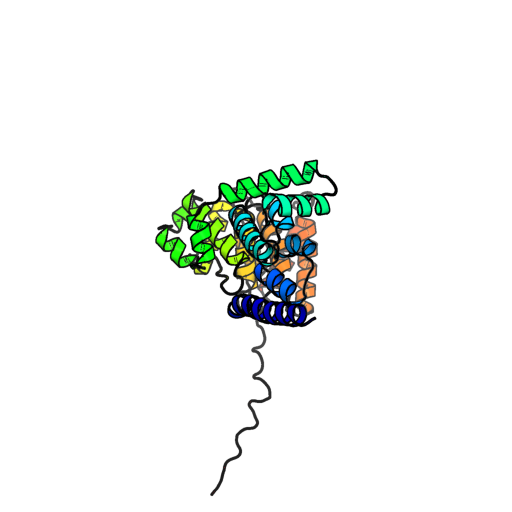 742 C C . HIS A 1 90 ? -18.569 6.197 28.380 1.00 73.31 90 HIS A C 1
ATOM 744 O O . HIS A 1 90 ? -17.900 7.227 28.423 1.00 73.31 90 HIS A O 1
ATOM 750 N N . TYR A 1 91 ? -18.422 5.306 27.400 1.00 82.94 91 TYR A N 1
ATOM 751 C CA . TYR A 1 91 ? -17.421 5.428 26.356 1.00 82.94 91 TYR A CA 1
ATOM 752 C C . TYR A 1 91 ? -17.534 6.730 25.557 1.00 82.94 91 TYR A C 1
ATOM 754 O O . TYR A 1 91 ? -18.516 6.980 24.851 1.00 82.94 91 TYR A O 1
ATOM 762 N N . ASN A 1 92 ? -16.449 7.500 25.594 1.00 87.00 92 ASN A N 1
ATOM 763 C CA . ASN A 1 92 ? -16.209 8.638 24.730 1.00 87.00 92 ASN A CA 1
ATOM 764 C C . ASN A 1 92 ? -14.958 8.372 23.885 1.00 87.00 92 ASN A C 1
ATOM 766 O O . ASN A 1 92 ? -13.854 8.199 24.403 1.00 87.00 92 ASN A O 1
ATOM 770 N N . LEU A 1 93 ? -15.137 8.358 22.563 1.00 85.06 93 LEU A N 1
ATOM 771 C CA . LEU A 1 93 ? -14.050 8.131 21.616 1.00 85.06 93 LEU A CA 1
ATOM 772 C C . LEU A 1 93 ? -12.925 9.153 21.770 1.00 85.06 93 LEU A C 1
ATOM 774 O O . LEU A 1 93 ? -11.764 8.767 21.716 1.00 85.06 93 LEU A O 1
ATOM 778 N N . LYS A 1 94 ? -13.259 10.434 21.957 1.00 86.12 94 LYS A N 1
ATOM 779 C CA . LYS A 1 94 ? -12.281 11.521 22.052 1.00 86.12 94 LYS A CA 1
ATOM 780 C C . LYS A 1 94 ? -11.417 11.367 23.303 1.00 86.12 94 LYS A C 1
ATOM 782 O O . LYS A 1 94 ? -10.200 11.457 23.191 1.00 86.12 94 LYS A O 1
ATOM 787 N N . ASP A 1 95 ? -12.032 11.064 24.442 1.00 87.12 95 ASP A N 1
ATOM 788 C CA . ASP A 1 95 ? -11.317 10.901 25.713 1.00 87.12 95 ASP A CA 1
ATOM 789 C C . ASP A 1 95 ? -10.418 9.658 25.681 1.00 87.12 95 ASP A C 1
ATOM 791 O O . ASP A 1 95 ? -9.232 9.734 25.992 1.00 87.12 95 ASP A O 1
ATOM 795 N N . SER A 1 96 ? -10.943 8.534 25.182 1.00 84.44 96 SER A N 1
ATOM 796 C CA . SER A 1 96 ? -10.178 7.290 25.032 1.00 84.44 96 SER A CA 1
ATOM 797 C C . SER A 1 96 ? -9.000 7.432 24.056 1.00 84.44 96 SER A C 1
ATOM 799 O O . SER A 1 96 ? -7.911 6.900 24.295 1.00 84.44 96 SER A O 1
ATOM 801 N N . LEU A 1 97 ? -9.199 8.175 22.963 1.00 85.44 97 LEU A N 1
ATOM 802 C CA . LEU A 1 97 ? -8.131 8.535 22.036 1.00 85.44 97 LEU A CA 1
ATOM 803 C C . LEU A 1 97 ? -7.072 9.416 22.702 1.00 85.44 97 LEU A C 1
ATOM 805 O O . LEU A 1 97 ? -5.884 9.151 22.532 1.00 85.44 97 LEU A O 1
ATOM 809 N N . GLN A 1 98 ? -7.494 10.458 23.427 1.00 86.88 98 GLN A N 1
ATOM 810 C CA . GLN A 1 98 ? -6.596 11.400 24.095 1.00 86.88 98 GLN A CA 1
ATOM 811 C C . GLN A 1 98 ? -5.703 10.684 25.106 1.00 86.88 98 GLN A C 1
ATOM 813 O O . GLN A 1 98 ? -4.497 10.925 25.129 1.00 86.88 98 GLN A O 1
ATOM 818 N N . GLU A 1 99 ? -6.274 9.788 25.912 1.00 84.25 99 GLU A N 1
ATOM 819 C CA . GLU A 1 99 ? -5.536 8.986 26.890 1.00 84.25 99 GLU A CA 1
ATOM 820 C C . GLU A 1 99 ? -4.454 8.141 26.200 1.00 84.25 99 GLU A C 1
ATOM 822 O O . GLU A 1 99 ? -3.273 8.225 26.544 1.00 84.25 99 GLU A O 1
ATOM 827 N N . THR A 1 100 ? -4.835 7.420 25.140 1.00 81.88 100 THR A N 1
ATOM 828 C CA . THR A 1 100 ? -3.914 6.578 24.358 1.00 81.88 100 THR A CA 1
ATOM 829 C C . THR A 1 100 ? -2.794 7.402 23.716 1.00 81.88 100 THR A C 1
ATOM 831 O O . THR A 1 100 ? -1.620 7.039 23.782 1.00 81.88 100 THR A O 1
ATOM 834 N N . LEU A 1 101 ? -3.134 8.536 23.097 1.00 80.50 101 LEU A N 1
ATOM 835 C CA . LEU A 1 101 ? -2.156 9.426 22.471 1.00 80.50 101 LEU A CA 1
ATOM 836 C C . LEU A 1 101 ? -1.223 10.057 23.506 1.00 80.50 101 LEU A C 1
ATOM 838 O O . LEU A 1 101 ? -0.033 10.194 23.241 1.00 80.50 101 LEU A O 1
ATOM 842 N N . THR A 1 102 ? -1.725 10.401 24.693 1.00 80.62 102 THR A N 1
ATOM 843 C CA . THR A 1 102 ? -0.905 10.957 25.779 1.00 80.62 102 THR A CA 1
ATOM 844 C C . THR A 1 102 ? 0.119 9.938 26.262 1.00 80.62 102 THR A C 1
ATOM 846 O O . THR A 1 102 ? 1.293 10.284 26.404 1.00 80.62 102 THR A O 1
ATOM 849 N N . ALA A 1 103 ? -0.290 8.676 26.423 1.00 78.12 103 ALA A N 1
ATOM 850 C CA . ALA A 1 103 ? 0.616 7.584 26.767 1.00 78.12 103 ALA A CA 1
ATOM 851 C C . ALA A 1 103 ? 1.700 7.366 25.694 1.00 78.12 103 ALA A C 1
ATOM 853 O O . ALA A 1 103 ? 2.869 7.185 26.027 1.00 78.12 103 ALA A O 1
ATOM 854 N N . LEU A 1 104 ? 1.336 7.434 24.408 1.00 72.25 104 LEU A N 1
ATOM 855 C CA . LEU A 1 104 ? 2.270 7.233 23.294 1.00 72.25 104 LEU A CA 1
ATOM 856 C C . LEU A 1 104 ? 3.231 8.407 23.083 1.00 72.25 104 LEU A C 1
ATOM 858 O O . LEU A 1 104 ? 4.415 8.205 22.825 1.00 72.25 104 LEU A O 1
ATOM 862 N N . CYS A 1 105 ? 2.727 9.636 23.153 1.00 70.75 105 CYS A N 1
ATOM 863 C CA . CYS A 1 105 ? 3.524 10.834 22.912 1.00 70.75 105 CYS A CA 1
ATOM 864 C C . CYS A 1 105 ? 4.355 11.245 24.133 1.00 70.75 105 CYS A C 1
ATOM 866 O O . CYS A 1 105 ? 5.258 12.070 23.992 1.00 70.75 105 CYS A O 1
ATOM 868 N N . GLY A 1 106 ? 4.021 10.746 25.330 1.00 75.31 106 GLY A N 1
ATOM 869 C CA . GLY A 1 106 ? 4.615 11.184 26.598 1.00 75.31 106 GLY A CA 1
ATOM 870 C C . GLY A 1 106 ? 4.393 12.673 26.892 1.00 75.31 106 GLY A C 1
ATOM 871 O O . GLY A 1 106 ? 5.078 13.254 27.731 1.00 75.31 106 GLY A O 1
ATOM 872 N N . ASN A 1 107 ? 3.488 13.323 26.153 1.00 81.31 107 ASN A N 1
ATOM 873 C CA . ASN A 1 107 ? 3.276 14.761 26.184 1.00 81.31 107 ASN A CA 1
ATOM 874 C C . ASN A 1 107 ? 1.851 15.105 25.738 1.00 81.31 107 ASN A C 1
ATOM 876 O O . ASN A 1 107 ? 1.459 14.861 24.595 1.00 81.31 107 ASN A O 1
ATOM 880 N N . GLU A 1 108 ? 1.108 15.734 26.643 1.00 85.00 108 GLU A N 1
ATOM 881 C CA . GLU A 1 108 ? -0.300 16.081 26.462 1.00 85.00 108 GLU A CA 1
ATOM 882 C C . GLU A 1 108 ? -0.537 17.088 25.325 1.00 85.00 108 GLU A C 1
ATOM 884 O O . GLU A 1 108 ? -1.495 16.951 24.570 1.00 85.00 108 GLU A O 1
ATOM 889 N N . LYS A 1 109 ? 0.363 18.063 25.125 1.00 81.56 109 LYS A N 1
ATOM 890 C CA . LYS A 1 109 ? 0.224 19.045 24.033 1.00 81.56 109 LYS A CA 1
ATOM 891 C C . LYS A 1 109 ? 0.311 18.372 22.664 1.00 81.56 109 LYS A C 1
ATOM 893 O O . LYS A 1 109 ? -0.479 18.683 21.777 1.00 81.56 109 LYS A O 1
ATOM 898 N N . TRP A 1 110 ? 1.252 17.441 22.497 1.00 75.06 110 TRP A N 1
ATOM 899 C CA . TRP A 1 110 ? 1.386 16.672 21.256 1.00 75.06 110 TRP A CA 1
ATOM 900 C C . TRP A 1 110 ? 0.193 15.738 21.041 1.00 75.06 110 TRP A C 1
ATOM 902 O O . TRP A 1 110 ? -0.334 15.680 19.932 1.00 75.06 110 TRP A O 1
ATOM 912 N N . ALA A 1 111 ? -0.276 15.073 22.099 1.00 77.75 111 ALA A N 1
ATOM 913 C CA . ALA A 1 111 ? -1.457 14.218 22.040 1.00 77.75 111 ALA A CA 1
ATOM 914 C C . ALA A 1 111 ? -2.704 14.981 21.568 1.00 77.75 111 ALA A C 1
ATOM 916 O O . ALA A 1 111 ? -3.387 14.519 20.654 1.00 77.75 111 ALA A O 1
ATOM 917 N N . THR A 1 112 ? -2.940 16.184 22.100 1.00 83.25 112 THR A N 1
ATOM 918 C CA . THR A 1 112 ? -4.069 17.039 21.702 1.00 83.25 112 THR A CA 1
ATOM 919 C C . THR A 1 112 ? -4.005 17.436 20.227 1.00 83.25 112 THR A C 1
ATOM 921 O O . THR A 1 112 ? -4.997 17.293 19.514 1.00 83.25 112 THR A O 1
ATOM 924 N N . LEU A 1 113 ? -2.838 17.862 19.728 1.00 78.69 113 LEU A N 1
ATOM 925 C CA . LEU A 1 113 ? -2.670 18.218 18.310 1.00 78.69 113 LEU A CA 1
ATOM 926 C C . LEU A 1 113 ? -2.941 17.025 17.382 1.00 78.69 113 LEU A C 1
ATOM 928 O O . LEU A 1 113 ? -3.579 17.162 16.334 1.00 78.69 113 LEU A O 1
ATOM 932 N N . PHE A 1 114 ? -2.478 15.833 17.766 1.00 79.19 114 PHE A N 1
ATOM 933 C CA . PHE A 1 114 ? -2.757 14.619 17.008 1.00 79.19 114 PHE A CA 1
ATOM 934 C C . PHE A 1 114 ? -4.231 14.234 17.052 1.00 79.19 114 PHE A C 1
ATOM 936 O O . PHE A 1 114 ? -4.794 13.875 16.016 1.00 79.19 114 PHE A O 1
ATOM 943 N N . LEU A 1 115 ? -4.873 14.351 18.212 1.00 85.12 115 LEU A N 1
ATOM 944 C CA . LEU A 1 115 ? -6.294 14.080 18.364 1.00 85.12 115 LEU A CA 1
ATOM 945 C C . LEU A 1 115 ? -7.141 14.979 17.466 1.00 85.12 115 LEU A C 1
ATOM 947 O O . LEU A 1 115 ? -7.995 14.482 16.732 1.00 85.12 115 LEU A O 1
ATOM 951 N N . GLU A 1 116 ? -6.885 16.286 17.490 1.00 83.88 116 GLU A N 1
ATOM 952 C CA . GLU A 1 116 ? -7.570 17.257 16.635 1.00 83.88 116 GLU A CA 1
ATOM 953 C C . GLU A 1 116 ? -7.431 16.885 15.160 1.00 83.88 116 GLU A C 1
ATOM 955 O O . GLU A 1 116 ? -8.418 16.878 14.419 1.00 83.88 116 GLU A O 1
ATOM 960 N N . ARG A 1 117 ? -6.227 16.481 14.737 1.00 82.81 117 ARG A N 1
ATOM 961 C CA . ARG A 1 117 ? -5.988 16.048 13.360 1.00 82.81 117 ARG A CA 1
ATOM 962 C C . ARG A 1 117 ? -6.751 14.773 13.004 1.00 82.81 117 ARG A C 1
ATOM 964 O O . ARG A 1 117 ? -7.330 14.708 11.921 1.00 82.81 117 ARG A O 1
ATOM 971 N N . LEU A 1 118 ? -6.749 13.765 13.874 1.00 82.94 118 LEU A N 1
ATOM 972 C CA . LEU A 1 118 ? -7.439 12.493 13.642 1.00 82.94 118 LEU A CA 1
ATOM 973 C C . LEU A 1 118 ? -8.961 12.677 13.582 1.00 82.94 118 LEU A C 1
ATOM 975 O O . LEU A 1 118 ? -9.606 12.138 12.683 1.00 82.94 118 LEU A O 1
ATOM 979 N N . VAL A 1 119 ? -9.524 13.481 14.486 1.00 84.38 119 VAL A N 1
ATOM 980 C CA . VAL A 1 119 ? -10.954 13.826 14.491 1.00 84.38 119 VAL A CA 1
ATOM 981 C C . VAL A 1 119 ? -11.326 14.605 13.233 1.00 84.38 119 VAL A C 1
ATOM 983 O O . VAL A 1 119 ? -12.291 14.242 12.566 1.00 84.38 119 VAL A O 1
ATOM 986 N N . PHE A 1 120 ? -10.530 15.608 12.849 1.00 83.50 120 PHE A N 1
ATOM 987 C CA . PHE A 1 120 ? -10.750 16.354 11.610 1.00 83.50 120 PHE A CA 1
ATOM 988 C C . PHE A 1 120 ? -10.765 15.434 10.385 1.00 83.50 120 PHE A C 1
ATOM 990 O O . PHE A 1 120 ? -11.658 15.540 9.546 1.00 83.50 120 PHE A O 1
ATOM 997 N N . LEU A 1 121 ? -9.802 14.513 10.274 1.00 80.88 121 LEU A N 1
ATOM 998 C CA . LEU A 1 121 ? -9.753 13.563 9.160 1.00 80.88 121 LEU A CA 1
ATOM 999 C C . LEU A 1 121 ? -10.993 12.666 9.135 1.00 80.88 121 LEU A C 1
ATOM 1001 O O . LEU A 1 121 ? -11.604 12.524 8.076 1.00 80.88 121 LEU A O 1
ATOM 1005 N N . ARG A 1 122 ? -11.406 12.131 10.290 1.00 84.00 122 ARG A N 1
ATOM 1006 C CA . ARG A 1 122 ? -12.633 11.335 10.419 1.00 84.00 122 ARG A CA 1
ATOM 1007 C C . ARG A 1 122 ? -13.854 12.107 9.922 1.00 84.00 122 ARG A C 1
ATOM 1009 O O . ARG A 1 122 ? -14.598 11.600 9.090 1.00 84.00 122 ARG A O 1
ATOM 1016 N N . ASP A 1 123 ? -14.030 13.335 10.398 1.00 81.94 123 ASP A N 1
ATOM 1017 C CA . ASP A 1 123 ? -15.248 14.115 10.162 1.00 81.94 123 ASP A CA 1
ATOM 1018 C C . ASP A 1 123 ? -15.328 14.698 8.744 1.00 81.94 123 ASP A C 1
ATOM 1020 O O . ASP A 1 123 ? -16.422 14.930 8.232 1.00 81.94 123 ASP A O 1
ATOM 1024 N N . THR A 1 124 ? -14.183 14.896 8.085 1.00 81.62 124 THR A N 1
ATOM 1025 C CA . THR A 1 124 ? -14.102 15.404 6.703 1.00 81.62 124 THR A CA 1
ATOM 1026 C C . THR A 1 124 ? -14.024 14.307 5.643 1.00 81.62 124 THR A C 1
ATOM 1028 O O . THR A 1 124 ? -14.019 14.604 4.448 1.00 81.62 124 THR A O 1
ATOM 1031 N N . THR A 1 125 ? -13.968 13.037 6.047 1.00 85.44 125 THR A N 1
ATOM 1032 C CA . THR A 1 125 ? -13.904 11.922 5.100 1.00 85.44 125 THR A CA 1
ATOM 1033 C C . THR A 1 125 ? -15.228 11.742 4.359 1.00 85.44 125 THR A C 1
ATOM 1035 O O . THR A 1 125 ? -16.312 11.878 4.926 1.00 85.44 125 THR A O 1
ATOM 1038 N N . ASN A 1 126 ? -15.137 11.400 3.073 1.00 85.69 126 ASN A N 1
ATOM 1039 C CA . ASN A 1 126 ? -16.299 11.135 2.237 1.00 85.69 126 ASN A CA 1
ATOM 1040 C C . ASN A 1 126 ? -17.105 9.932 2.778 1.00 85.69 126 ASN A C 1
ATOM 1042 O O . ASN A 1 126 ? -16.610 8.803 2.828 1.00 85.69 126 ASN A O 1
ATOM 1046 N N . LYS A 1 127 ? -18.365 10.183 3.157 1.00 87.12 127 LYS A N 1
ATOM 1047 C CA . LYS A 1 127 ? -19.273 9.178 3.730 1.00 87.12 127 LYS A CA 1
ATOM 1048 C C . LYS A 1 127 ? -19.625 8.059 2.754 1.00 87.12 127 LYS A C 1
ATOM 1050 O O . LYS A 1 127 ? -19.779 6.923 3.193 1.00 87.12 127 LYS A O 1
ATOM 1055 N N . ASP A 1 128 ? -19.708 8.351 1.459 1.00 89.12 128 ASP A N 1
ATOM 1056 C CA . ASP A 1 128 ? -19.995 7.339 0.442 1.00 89.12 128 ASP A CA 1
ATOM 1057 C C . ASP A 1 128 ? -18.821 6.368 0.316 1.00 89.12 128 ASP A C 1
ATOM 1059 O O . ASP A 1 128 ? -19.015 5.156 0.333 1.00 89.12 128 ASP A O 1
ATOM 1063 N N . GLN A 1 129 ? -17.585 6.880 0.328 1.00 88.88 129 GLN A N 1
ATOM 1064 C CA . GLN A 1 129 ? -16.389 6.033 0.320 1.00 88.88 129 GLN A CA 1
ATOM 1065 C C . GLN A 1 129 ? -16.286 5.160 1.575 1.00 88.88 129 GLN A C 1
ATOM 1067 O O . GLN A 1 129 ? -15.946 3.981 1.472 1.00 88.88 129 GLN A O 1
ATOM 1072 N N . LEU A 1 130 ? -16.608 5.706 2.754 1.00 87.56 130 LEU A N 1
ATOM 1073 C CA . LEU A 1 130 ? -16.680 4.917 3.990 1.00 87.56 130 LEU A CA 1
ATOM 1074 C C . LEU A 1 130 ? -17.740 3.823 3.877 1.00 87.56 130 LEU A C 1
ATOM 1076 O O . LEU A 1 130 ? -17.463 2.662 4.175 1.00 87.56 130 LEU A O 1
ATOM 1080 N N . LYS A 1 131 ? -18.935 4.166 3.387 1.00 88.38 131 LYS A N 1
ATOM 1081 C CA . LYS A 1 131 ? -20.018 3.207 3.160 1.00 88.38 131 LYS A CA 1
ATOM 1082 C C . LYS A 1 131 ? -19.578 2.081 2.222 1.00 88.38 131 LYS A C 1
ATOM 1084 O O . LYS A 1 131 ? -19.722 0.914 2.575 1.00 88.38 131 LYS A O 1
ATOM 1089 N N . TRP A 1 132 ? -18.964 2.404 1.085 1.00 92.88 132 TRP A N 1
ATOM 1090 C CA . TRP A 1 132 ? -18.439 1.404 0.153 1.00 92.88 132 TRP A CA 1
ATOM 1091 C C . TRP A 1 132 ? -17.381 0.498 0.797 1.00 92.88 132 TRP A C 1
ATOM 1093 O O . TRP A 1 132 ? -17.321 -0.690 0.480 1.00 92.88 132 TRP A O 1
ATOM 1103 N N . LEU A 1 133 ? -16.537 1.026 1.693 1.00 89.38 133 LEU A N 1
ATOM 1104 C CA . LEU A 1 133 ? -15.558 0.221 2.433 1.00 89.38 133 LEU A CA 1
ATOM 1105 C C . LEU A 1 133 ? -16.224 -0.692 3.468 1.00 89.38 133 LEU A C 1
ATOM 1107 O O . LEU A 1 133 ? -15.785 -1.835 3.611 1.00 89.38 133 LEU A O 1
ATOM 1111 N N . HIS A 1 134 ? -17.273 -0.238 4.160 1.00 84.06 134 HIS A N 1
ATOM 1112 C CA . HIS A 1 134 ? -18.068 -1.070 5.079 1.00 84.06 134 HIS A CA 1
ATOM 1113 C C . HIS A 1 134 ? -18.765 -2.219 4.360 1.00 84.06 134 HIS A C 1
ATOM 1115 O O . HIS A 1 134 ? -18.739 -3.355 4.833 1.00 84.06 134 HIS A O 1
ATOM 1121 N N . GLU A 1 135 ? -19.332 -1.922 3.195 1.00 87.00 135 GLU A N 1
ATOM 1122 C CA . GLU A 1 135 ? -20.013 -2.875 2.317 1.00 87.00 135 GLU A CA 1
ATOM 1123 C C . GLU A 1 135 ? -19.037 -3.764 1.529 1.00 87.00 135 GLU A C 1
ATOM 1125 O O . GLU A 1 135 ? -19.466 -4.679 0.832 1.00 87.00 135 GLU A O 1
ATOM 1130 N N . MET A 1 136 ? -17.725 -3.522 1.647 1.00 88.25 136 MET A N 1
ATOM 1131 C CA . MET A 1 136 ? -16.669 -4.225 0.908 1.00 88.25 136 MET A CA 1
ATOM 1132 C C . MET A 1 136 ? -16.887 -4.245 -0.607 1.00 88.25 136 MET A C 1
ATOM 1134 O O . MET A 1 136 ? -16.516 -5.217 -1.276 1.00 88.25 136 MET A O 1
ATOM 1138 N N . ARG A 1 137 ? -17.468 -3.174 -1.151 1.00 92.69 137 ARG A N 1
ATOM 1139 C CA . ARG A 1 137 ? -17.687 -3.053 -2.592 1.00 92.69 137 ARG A CA 1
ATOM 1140 C C . ARG A 1 137 ? -16.362 -3.163 -3.328 1.00 92.69 137 ARG A C 1
ATOM 1142 O O . ARG A 1 137 ? -15.342 -2.673 -2.852 1.00 92.69 137 ARG A O 1
ATOM 1149 N N . LYS A 1 138 ? -16.337 -3.876 -4.449 1.00 91.69 138 LYS A N 1
ATOM 1150 C CA . LYS A 1 138 ? -15.063 -4.123 -5.111 1.00 91.69 138 LYS A CA 1
ATOM 1151 C C . LYS A 1 138 ? -14.606 -2.864 -5.856 1.00 91.69 138 LYS A C 1
ATOM 1153 O O . LYS A 1 138 ? -15.455 -2.131 -6.368 1.00 91.69 138 LYS A O 1
ATOM 1158 N N . PRO A 1 139 ? -13.292 -2.587 -5.934 1.00 92.31 139 PRO A N 1
ATOM 1159 C CA . PRO A 1 139 ? -12.796 -1.418 -6.653 1.00 92.31 139 PRO A CA 1
ATOM 1160 C C . PRO A 1 139 ? -13.249 -1.342 -8.114 1.00 92.31 139 PRO A C 1
ATOM 1162 O O . PRO A 1 139 ? -13.431 -0.235 -8.611 1.00 92.31 139 PRO A O 1
ATOM 1165 N N . GLU A 1 140 ? -13.455 -2.482 -8.778 1.00 91.88 140 GLU A N 1
ATOM 1166 C CA . GLU A 1 140 ? -13.976 -2.567 -10.147 1.00 91.88 140 GLU A CA 1
ATOM 1167 C C . GLU A 1 140 ? -15.397 -1.995 -10.228 1.00 91.88 140 GLU A C 1
ATOM 1169 O O . GLU A 1 140 ? -15.633 -1.058 -10.985 1.00 91.88 140 GLU A O 1
ATOM 1174 N N . ASP A 1 141 ? -16.301 -2.459 -9.358 1.00 93.06 141 ASP A N 1
ATOM 1175 C CA . ASP A 1 141 ? -17.697 -2.003 -9.319 1.00 93.06 141 ASP A CA 1
ATOM 1176 C C . ASP A 1 141 ? -17.792 -0.488 -9.061 1.00 93.06 141 ASP A C 1
ATOM 1178 O O . ASP A 1 141 ? -18.637 0.203 -9.628 1.00 93.06 141 ASP A O 1
ATOM 1182 N N . ILE A 1 142 ? -16.918 0.041 -8.195 1.00 93.69 142 ILE A N 1
ATOM 1183 C CA . ILE A 1 142 ? -16.863 1.479 -7.897 1.00 93.69 142 ILE A CA 1
ATOM 1184 C C . ILE A 1 142 ? -16.262 2.269 -9.065 1.00 93.69 142 ILE A C 1
ATOM 1186 O O . ILE A 1 142 ? -16.707 3.384 -9.328 1.00 93.69 142 ILE A O 1
ATOM 1190 N N . CYS A 1 143 ? -15.276 1.715 -9.778 1.00 91.38 143 CYS A N 1
ATOM 1191 C CA . CYS A 1 143 ? -14.705 2.355 -10.967 1.00 91.38 143 CYS A CA 1
ATOM 1192 C C . CYS A 1 143 ? -15.788 2.575 -12.031 1.00 91.38 143 CYS A C 1
ATOM 1194 O O . CYS A 1 143 ? -15.911 3.677 -12.575 1.00 91.38 143 CYS A O 1
ATOM 1196 N N . ASP A 1 144 ? -16.601 1.540 -12.261 1.00 89.81 144 ASP A N 1
ATOM 1197 C CA . ASP A 1 144 ? -17.711 1.548 -13.213 1.00 89.81 144 ASP A CA 1
ATOM 1198 C C . ASP A 1 144 ? -18.828 2.506 -12.772 1.00 89.81 144 ASP A C 1
ATOM 1200 O O . ASP A 1 144 ? -19.312 3.311 -13.570 1.00 89.81 144 ASP A O 1
ATOM 1204 N N . GLU A 1 145 ? -19.202 2.489 -11.487 1.00 92.31 145 GLU A N 1
ATOM 1205 C CA . GLU A 1 145 ? -20.212 3.400 -10.929 1.00 92.31 145 GLU A CA 1
ATOM 1206 C C . GLU A 1 145 ? -19.791 4.870 -11.024 1.00 92.31 145 GLU A C 1
ATOM 1208 O O . GLU A 1 145 ? -20.592 5.724 -11.412 1.00 92.31 145 GLU A O 1
ATOM 1213 N N . MET A 1 146 ? -18.524 5.166 -10.722 1.00 90.75 146 MET A N 1
ATOM 1214 C CA . MET A 1 146 ? -17.959 6.509 -10.859 1.00 90.75 146 MET A CA 1
ATOM 1215 C C . MET A 1 146 ? -17.728 6.905 -12.327 1.00 90.75 146 MET A C 1
ATOM 1217 O O . MET A 1 146 ? -17.353 8.050 -12.588 1.00 90.75 146 MET A O 1
ATOM 1221 N N . LYS A 1 147 ? -17.960 5.987 -13.280 1.00 89.69 147 LYS A N 1
ATOM 1222 C CA . LYS A 1 147 ? -17.747 6.164 -14.726 1.00 89.69 147 LYS A CA 1
ATOM 1223 C C . LYS A 1 147 ? -16.339 6.664 -15.040 1.00 89.69 147 LYS A C 1
ATOM 1225 O O . LYS A 1 147 ? -16.143 7.551 -15.873 1.00 89.69 147 LYS A O 1
ATOM 1230 N N . ILE A 1 148 ? -15.353 6.117 -14.335 1.00 86.56 148 ILE A N 1
ATOM 1231 C CA . ILE A 1 148 ? -13.962 6.517 -14.493 1.00 86.56 148 ILE A CA 1
ATOM 1232 C C . ILE A 1 148 ? -13.357 5.734 -15.652 1.00 86.56 148 ILE A C 1
ATOM 1234 O O . ILE A 1 148 ? -13.075 4.543 -15.544 1.00 86.56 148 ILE A O 1
ATOM 1238 N N . ASP A 1 149 ? -13.126 6.421 -16.766 1.00 82.69 149 ASP A N 1
ATOM 1239 C CA . ASP A 1 149 ? -12.353 5.862 -17.869 1.00 82.69 149 ASP A CA 1
ATOM 1240 C C . ASP A 1 149 ? -10.831 5.886 -17.603 1.00 82.69 149 ASP A C 1
ATOM 1242 O O . ASP A 1 149 ? -10.304 6.530 -16.686 1.00 82.69 149 ASP A O 1
ATOM 1246 N N . LYS A 1 150 ? -10.100 5.155 -18.449 1.00 78.38 150 LYS A N 1
ATOM 1247 C CA . LYS A 1 150 ? -8.641 5.036 -18.374 1.00 78.38 150 LYS A CA 1
ATOM 1248 C C . LYS A 1 150 ? -7.936 6.383 -18.542 1.00 78.38 150 LYS A C 1
ATOM 1250 O O . LYS A 1 150 ? -6.927 6.622 -17.877 1.00 78.38 150 LYS A O 1
ATOM 1255 N N . ASP A 1 151 ? -8.444 7.263 -19.397 1.00 80.31 151 ASP A N 1
ATOM 1256 C CA . ASP A 1 151 ? -7.814 8.553 -19.664 1.00 80.31 151 ASP A CA 1
ATOM 1257 C C . ASP A 1 151 ? -7.925 9.486 -18.454 1.00 80.31 151 ASP A C 1
ATOM 1259 O O . ASP A 1 151 ? -6.940 10.137 -18.095 1.00 80.31 151 ASP A O 1
ATOM 1263 N N . ASN A 1 152 ? -9.058 9.462 -17.752 1.00 81.19 152 ASN A N 1
ATOM 1264 C CA . ASN A 1 152 ? -9.302 10.169 -16.498 1.00 81.19 152 ASN A CA 1
ATOM 1265 C C . ASN A 1 152 ? -8.370 9.711 -15.374 1.00 81.19 152 ASN A C 1
ATOM 1267 O O . ASN A 1 152 ? -7.884 10.543 -14.598 1.00 81.19 152 ASN A O 1
ATOM 1271 N N . LEU A 1 153 ? -8.080 8.409 -15.293 1.00 80.81 153 LEU A N 1
ATOM 1272 C CA . LEU A 1 153 ? -7.099 7.877 -14.340 1.00 80.81 153 LEU A CA 1
ATOM 1273 C C . LEU A 1 153 ? -5.685 8.346 -14.658 1.00 80.81 153 LEU A C 1
ATOM 1275 O O . LEU A 1 153 ? -4.899 8.667 -13.768 1.00 80.81 153 LEU A O 1
ATOM 1279 N N . LEU A 1 154 ? -5.359 8.403 -15.945 1.00 79.81 154 LEU A N 1
ATOM 1280 C CA . LEU A 1 154 ? -4.058 8.836 -16.424 1.00 79.81 154 LEU A CA 1
ATOM 1281 C C . LEU A 1 154 ? -3.852 10.350 -16.274 1.00 79.81 154 LEU A C 1
ATOM 1283 O O . LEU A 1 154 ? -2.716 10.788 -16.111 1.00 79.81 154 LEU A O 1
ATOM 1287 N N . THR A 1 155 ? -4.903 11.168 -16.379 1.00 77.88 155 THR A N 1
ATOM 1288 C CA . THR A 1 155 ? -4.831 12.627 -16.168 1.00 77.88 155 THR A CA 1
ATOM 1289 C C . THR A 1 155 ? -4.813 13.024 -14.694 1.00 77.88 155 THR A C 1
ATOM 1291 O O . THR A 1 155 ? -4.450 14.159 -14.394 1.00 77.88 155 THR A O 1
ATOM 1294 N N . GLY A 1 156 ? -5.158 12.112 -13.778 1.00 75.25 156 GLY A N 1
ATOM 1295 C CA . GLY A 1 156 ? -5.217 12.412 -12.348 1.00 75.25 156 GLY A CA 1
ATOM 1296 C C . GLY A 1 156 ? -6.359 13.366 -12.003 1.00 75.25 156 GLY A C 1
ATOM 1297 O O . GLY A 1 156 ? -6.191 14.242 -11.152 1.00 75.25 156 GLY A O 1
ATOM 1298 N N . SER A 1 157 ? -7.506 13.224 -12.681 1.00 83.25 157 SER A N 1
ATOM 1299 C CA . SER A 1 157 ? -8.728 13.968 -12.351 1.00 83.25 157 SER A CA 1
ATOM 1300 C C . SER A 1 157 ? -9.112 13.794 -10.873 1.00 83.25 157 SER A C 1
ATOM 1302 O O . SER A 1 157 ? -8.699 12.841 -10.208 1.00 83.25 157 SER A O 1
ATOM 1304 N N . LYS A 1 158 ? -9.930 14.706 -10.331 1.00 83.38 158 LYS A N 1
ATOM 1305 C CA . LYS A 1 158 ? -10.392 14.611 -8.936 1.00 83.38 158 LYS A CA 1
ATOM 1306 C C . LYS A 1 158 ? -11.050 13.252 -8.647 1.00 83.38 158 LYS A C 1
ATOM 1308 O O . LYS A 1 158 ? -10.662 12.595 -7.688 1.00 83.38 158 LYS A O 1
ATOM 1313 N N . LEU A 1 159 ? -11.956 12.812 -9.524 1.00 85.44 159 LEU A N 1
ATOM 1314 C CA . LEU A 1 159 ? -12.636 11.514 -9.424 1.00 85.44 159 LEU A CA 1
ATOM 1315 C C . LEU A 1 159 ? -11.652 10.341 -9.493 1.00 85.44 159 LEU A C 1
ATOM 1317 O O . LEU A 1 159 ? -11.744 9.411 -8.697 1.00 85.44 159 LEU A O 1
ATOM 1321 N N . ALA A 1 160 ? -10.665 10.406 -10.391 1.00 83.88 160 ALA A N 1
ATOM 1322 C CA . ALA A 1 160 ? -9.615 9.397 -10.466 1.00 83.88 160 ALA A CA 1
ATOM 1323 C C . ALA A 1 160 ? -8.811 9.295 -9.166 1.00 83.88 160 ALA A C 1
ATOM 1325 O O . ALA A 1 160 ? -8.583 8.196 -8.673 1.00 83.88 160 ALA A O 1
ATOM 1326 N N . ASN A 1 161 ? -8.400 10.423 -8.583 1.00 82.25 161 ASN A N 1
ATOM 1327 C CA . ASN A 1 161 ? -7.653 10.417 -7.325 1.00 82.25 161 ASN A CA 1
ATOM 1328 C C . ASN A 1 161 ? -8.504 9.890 -6.161 1.00 82.25 161 ASN A C 1
ATOM 1330 O O . ASN A 1 161 ? -7.987 9.164 -5.313 1.00 82.25 161 ASN A O 1
ATOM 1334 N N . GLU A 1 162 ? -9.798 10.216 -6.135 1.00 86.25 162 GLU A N 1
ATOM 1335 C CA . GLU A 1 162 ? -10.753 9.688 -5.157 1.00 86.25 162 GLU A CA 1
ATOM 1336 C C . GLU A 1 162 ? -10.892 8.166 -5.268 1.00 86.25 162 GLU A C 1
ATOM 1338 O O . GLU A 1 162 ? -10.798 7.468 -4.257 1.00 86.25 162 GLU A O 1
ATOM 1343 N N . TRP A 1 163 ? -11.042 7.638 -6.482 1.00 89.69 163 TRP A N 1
ATOM 1344 C CA . TRP A 1 163 ? -11.120 6.198 -6.707 1.00 89.69 163 TRP A CA 1
ATOM 1345 C C . TRP A 1 163 ? -9.800 5.478 -6.423 1.00 89.69 163 TRP A C 1
ATOM 1347 O O . TRP A 1 163 ? -9.806 4.431 -5.783 1.00 89.69 163 TRP A O 1
ATOM 1357 N N . ILE A 1 164 ? -8.652 6.039 -6.816 1.00 85.62 164 ILE A N 1
ATOM 1358 C CA . ILE A 1 164 ? -7.346 5.447 -6.493 1.00 85.62 164 ILE A CA 1
ATOM 1359 C C . ILE A 1 164 ? -7.152 5.399 -4.971 1.00 85.62 164 ILE A C 1
ATOM 1361 O O . ILE A 1 164 ? -6.674 4.392 -4.447 1.00 85.62 164 ILE A O 1
ATOM 1365 N N . ALA A 1 165 ? -7.538 6.455 -4.245 1.00 83.19 165 ALA A N 1
ATOM 1366 C CA . ALA A 1 165 ? -7.489 6.466 -2.784 1.00 83.19 165 ALA A CA 1
ATOM 1367 C C . ALA A 1 165 ? -8.407 5.393 -2.177 1.00 83.19 165 ALA A C 1
ATOM 1369 O O . ALA A 1 165 ? -8.009 4.714 -1.224 1.00 83.19 165 ALA A O 1
ATOM 1370 N N . TYR A 1 166 ? -9.599 5.197 -2.750 1.00 89.44 166 TYR A N 1
ATOM 1371 C CA . TYR A 1 166 ? -10.503 4.111 -2.381 1.00 89.44 166 TYR A CA 1
ATOM 1372 C C . TYR A 1 166 ? -9.871 2.736 -2.625 1.00 89.44 166 TYR A C 1
ATOM 1374 O O . TYR A 1 166 ? -9.763 1.949 -1.689 1.00 89.44 166 TYR A O 1
ATOM 1382 N N . TRP A 1 167 ? -9.386 2.465 -3.839 1.00 89.44 167 TRP A N 1
ATOM 1383 C CA . TRP A 1 167 ? -8.737 1.207 -4.217 1.00 89.44 167 TRP A CA 1
ATOM 1384 C C . TRP A 1 167 ? -7.531 0.884 -3.325 1.00 89.44 167 TRP A C 1
ATOM 1386 O O . TRP A 1 167 ? -7.413 -0.232 -2.816 1.00 89.44 167 TRP A O 1
ATOM 1396 N N . ALA A 1 168 ? -6.664 1.868 -3.068 1.00 81.94 168 ALA A N 1
ATOM 1397 C CA . ALA A 1 168 ? -5.497 1.692 -2.208 1.00 81.94 168 ALA A CA 1
ATOM 1398 C C . ALA A 1 168 ? -5.915 1.367 -0.765 1.00 81.94 168 ALA A C 1
ATOM 1400 O O . ALA A 1 168 ? -5.360 0.465 -0.135 1.00 81.94 168 ALA A O 1
ATOM 1401 N N . THR A 1 169 ? -6.935 2.065 -0.255 1.00 83.50 169 TH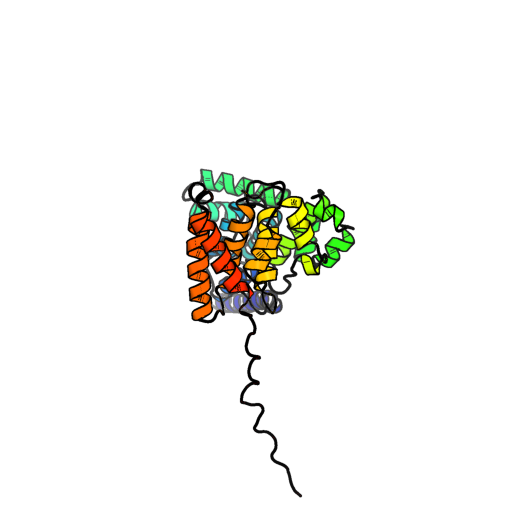R A N 1
ATOM 1402 C CA . THR A 1 169 ? -7.485 1.817 1.083 1.00 83.50 169 THR A CA 1
ATOM 1403 C C . THR A 1 169 ? -8.151 0.442 1.165 1.00 83.50 169 THR A C 1
ATOM 1405 O O . THR A 1 169 ? -7.924 -0.291 2.125 1.00 83.50 169 THR A O 1
ATOM 1408 N N . TYR A 1 170 ? -8.915 0.048 0.145 1.00 87.31 170 TYR A N 1
ATOM 1409 C CA . TYR A 1 170 ? -9.548 -1.264 0.043 1.00 87.31 170 TYR A CA 1
ATOM 1410 C C . TYR A 1 170 ? -8.507 -2.386 0.093 1.00 87.31 170 TYR A C 1
ATOM 1412 O O . TYR A 1 170 ? -8.623 -3.305 0.900 1.00 87.31 170 TYR A O 1
ATOM 1420 N N . ASN A 1 171 ? -7.449 -2.281 -0.713 1.00 82.62 171 ASN A N 1
ATOM 1421 C CA . ASN A 1 171 ? -6.379 -3.274 -0.778 1.00 82.62 171 ASN A CA 1
ATOM 1422 C C . ASN A 1 171 ? -5.569 -3.390 0.524 1.00 82.62 171 ASN A C 1
ATOM 1424 O O . ASN A 1 171 ? -5.073 -4.476 0.835 1.00 82.62 171 ASN A O 1
ATOM 1428 N N . ASP A 1 172 ? -5.423 -2.298 1.283 1.00 78.44 172 ASP A N 1
ATOM 1429 C CA . ASP A 1 172 ? -4.789 -2.322 2.609 1.00 78.44 172 ASP A CA 1
ATOM 1430 C C . ASP A 1 172 ? -5.690 -2.999 3.651 1.00 78.44 172 ASP A C 1
ATOM 1432 O O . ASP A 1 172 ? -5.231 -3.832 4.435 1.00 78.44 172 ASP A O 1
ATOM 1436 N N . LEU A 1 173 ? -6.990 -2.688 3.631 1.00 77.62 173 LEU A N 1
ATOM 1437 C CA . LEU A 1 173 ? -7.965 -3.230 4.575 1.00 77.62 173 LEU A CA 1
ATOM 1438 C C . LEU A 1 173 ? -8.337 -4.688 4.273 1.00 77.62 173 LEU A C 1
ATOM 1440 O O . LEU A 1 173 ? -8.662 -5.431 5.201 1.00 77.62 173 LEU A O 1
ATOM 1444 N N . TYR A 1 174 ? -8.306 -5.115 3.013 1.00 81.69 174 TYR A N 1
ATOM 1445 C CA . TYR A 1 174 ? -8.819 -6.412 2.562 1.00 81.69 174 TYR A CA 1
ATOM 1446 C C . TYR A 1 174 ? -7.801 -7.153 1.684 1.00 81.69 174 TYR A C 1
ATOM 1448 O O . TYR A 1 174 ? -8.072 -7.426 0.514 1.00 81.69 174 TYR A O 1
ATOM 1456 N N . PRO A 1 175 ? -6.628 -7.538 2.220 1.00 75.25 175 PRO A N 1
ATOM 1457 C CA . PRO A 1 175 ? -5.570 -8.177 1.430 1.00 75.25 175 PRO A CA 1
ATOM 1458 C C . PRO A 1 175 ? -5.987 -9.495 0.754 1.00 75.25 175 PRO A C 1
ATOM 1460 O O . PRO A 1 175 ? -5.377 -9.879 -0.238 1.00 75.25 175 PRO A O 1
ATOM 1463 N N . GLN A 1 176 ? -7.016 -10.186 1.258 1.00 75.94 176 GLN A N 1
ATOM 1464 C CA . GLN A 1 176 ? -7.608 -11.374 0.627 1.00 75.94 176 GLN A CA 1
ATOM 1465 C C . GLN A 1 176 ? -8.283 -11.095 -0.708 1.00 75.94 176 GLN A C 1
ATOM 1467 O O . GLN A 1 176 ? -8.328 -11.969 -1.566 1.00 75.94 176 GLN A O 1
ATOM 1472 N N . SER A 1 177 ? -8.833 -9.893 -0.836 1.00 81.50 177 SER A N 1
ATOM 1473 C CA . SER A 1 177 ? -9.571 -9.420 -2.001 1.00 81.50 177 SER A CA 1
ATOM 1474 C C . SER A 1 177 ? -8.735 -8.408 -2.771 1.00 81.50 177 SER A C 1
ATOM 1476 O O . SER A 1 177 ? -9.277 -7.606 -3.522 1.00 81.50 177 SER A O 1
ATOM 1478 N N . ARG A 1 178 ? -7.419 -8.390 -2.533 1.00 81.38 178 ARG A N 1
ATOM 1479 C CA . ARG A 1 178 ? -6.524 -7.422 -3.142 1.00 81.38 178 ARG A CA 1
ATOM 1480 C C . ARG A 1 178 ? -6.528 -7.615 -4.650 1.00 81.38 178 ARG A C 1
ATOM 1482 O O . ARG A 1 178 ? -6.069 -8.651 -5.132 1.00 81.38 178 ARG A O 1
ATOM 1489 N N . THR A 1 179 ? -6.931 -6.580 -5.374 1.00 82.88 179 THR A N 1
ATOM 1490 C CA . THR A 1 179 ? -6.862 -6.577 -6.834 1.00 82.88 179 THR A CA 1
ATOM 1491 C C . THR A 1 179 ? -5.746 -5.639 -7.294 1.00 82.88 179 THR A C 1
ATOM 1493 O O . THR A 1 179 ? -5.740 -4.465 -6.899 1.00 82.88 179 THR A O 1
ATOM 1496 N N . PRO A 1 180 ? -4.767 -6.101 -8.099 1.00 82.50 180 PRO A N 1
ATOM 1497 C CA . PRO A 1 180 ? -3.809 -5.193 -8.721 1.00 82.50 180 PRO A CA 1
ATOM 1498 C C . PRO A 1 180 ? -4.538 -4.219 -9.645 1.00 82.50 180 PRO A C 1
ATOM 1500 O O . PRO A 1 180 ? -5.539 -4.568 -10.267 1.00 82.50 180 PRO A O 1
ATOM 1503 N N . LEU A 1 181 ? -4.015 -3.002 -9.774 1.00 82.44 181 LEU A N 1
ATOM 1504 C CA . LEU A 1 181 ? -4.690 -1.950 -10.529 1.00 82.44 181 LEU A CA 1
ATOM 1505 C C . LEU A 1 181 ? -4.910 -2.343 -12.001 1.00 82.44 181 LEU A C 1
ATOM 1507 O O . LEU A 1 181 ? -5.941 -2.022 -12.578 1.00 82.44 181 LEU A O 1
ATOM 1511 N N . ASN A 1 182 ? -3.980 -3.109 -12.585 1.00 83.81 182 ASN A N 1
ATOM 1512 C CA . ASN A 1 182 ? -4.091 -3.614 -13.955 1.00 83.81 182 ASN A CA 1
ATOM 1513 C C . ASN A 1 182 ? -5.239 -4.608 -14.178 1.00 83.81 182 ASN A C 1
ATOM 1515 O O . ASN A 1 182 ? -5.655 -4.800 -15.315 1.00 83.81 182 ASN A O 1
ATOM 1519 N N . ALA A 1 183 ? -5.698 -5.285 -13.122 1.00 84.06 183 ALA A N 1
ATOM 1520 C CA . ALA A 1 183 ? -6.841 -6.189 -13.216 1.00 84.06 183 ALA A CA 1
ATOM 1521 C C . ALA A 1 183 ? -8.168 -5.419 -13.212 1.00 84.06 183 ALA A C 1
ATOM 1523 O O . ALA A 1 183 ? -9.123 -5.888 -13.818 1.00 84.06 183 ALA A O 1
ATOM 1524 N N . VAL A 1 184 ? -8.198 -4.228 -12.602 1.00 84.75 184 VAL A N 1
ATOM 1525 C CA . VAL A 1 184 ? -9.344 -3.314 -12.692 1.00 84.75 184 VAL A CA 1
ATOM 1526 C C . VAL A 1 184 ? -9.335 -2.563 -14.021 1.00 84.75 184 VAL A C 1
ATOM 1528 O O . VAL A 1 184 ? -10.347 -2.484 -14.706 1.00 84.75 184 VAL A O 1
ATOM 1531 N N . VAL A 1 185 ? -8.173 -2.030 -14.412 1.00 84.44 185 VAL A N 1
ATOM 1532 C CA . VAL A 1 185 ? -8.017 -1.207 -15.617 1.00 84.44 185 VAL A CA 1
ATOM 1533 C C . VAL A 1 185 ? -6.847 -1.733 -16.452 1.00 84.44 185 VAL A C 1
ATOM 1535 O O . VAL A 1 185 ? -5.692 -1.347 -16.231 1.00 84.44 185 VAL A O 1
ATOM 1538 N N . PRO A 1 186 ? -7.112 -2.616 -17.433 1.00 84.88 186 PRO A N 1
ATOM 1539 C CA . PRO A 1 186 ? -6.071 -3.228 -18.247 1.00 84.88 186 PRO A CA 1
ATOM 1540 C C . PRO A 1 186 ? -5.157 -2.226 -18.967 1.00 84.88 186 PRO A C 1
ATOM 1542 O O . PRO A 1 186 ? -5.568 -1.260 -19.624 1.00 84.88 186 PRO A O 1
ATOM 1545 N N . GLY A 1 187 ? -3.856 -2.470 -18.847 1.00 83.19 187 GLY A N 1
ATOM 1546 C CA . GLY A 1 187 ? -2.798 -1.638 -19.409 1.00 83.19 187 GLY A CA 1
ATOM 1547 C C . GLY A 1 187 ? -2.655 -0.276 -18.727 1.00 83.19 187 GLY A C 1
ATOM 1548 O O . GLY A 1 187 ? -2.039 0.614 -19.315 1.00 83.19 187 GLY A O 1
ATOM 1549 N N . PHE A 1 188 ? -3.248 -0.071 -17.546 1.00 85.69 188 PHE A N 1
ATOM 1550 C CA . PHE A 1 188 ? -3.086 1.168 -16.791 1.00 85.69 188 PHE A CA 1
ATOM 1551 C C . PHE A 1 188 ? -1.652 1.344 -16.292 1.00 85.69 188 PHE A C 1
ATOM 1553 O O . PHE A 1 188 ? -1.099 2.425 -16.444 1.00 85.69 188 PHE A O 1
ATOM 1560 N N . GLU A 1 189 ? -1.034 0.304 -15.727 1.00 87.81 189 GLU A N 1
ATOM 1561 C CA . GLU A 1 189 ? 0.251 0.429 -15.018 1.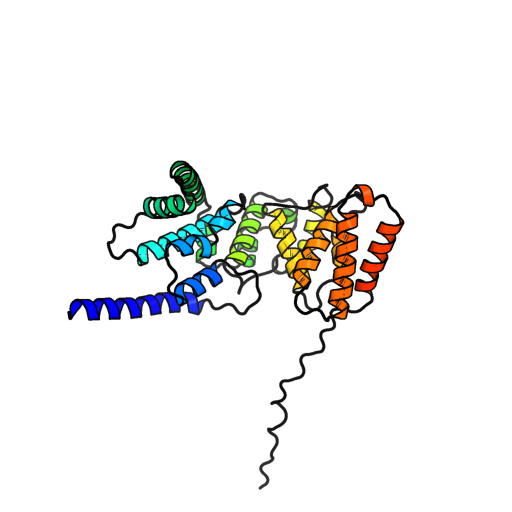00 87.81 189 GLU A CA 1
ATOM 1562 C C . GLU A 1 189 ? 1.351 1.029 -15.907 1.00 87.81 189 GLU A C 1
ATOM 1564 O O . GLU A 1 189 ? 2.001 2.004 -15.531 1.00 87.81 189 GLU A O 1
ATOM 1569 N N . ILE A 1 190 ? 1.507 0.490 -17.122 1.00 85.19 190 ILE A N 1
ATOM 1570 C CA . ILE A 1 190 ? 2.489 0.967 -18.104 1.00 85.19 190 ILE A CA 1
ATOM 1571 C C . ILE A 1 190 ? 2.162 2.384 -18.569 1.00 85.19 190 ILE A C 1
ATOM 1573 O O . ILE A 1 190 ? 3.043 3.243 -18.576 1.00 85.19 190 ILE A O 1
ATOM 1577 N N . ALA A 1 191 ? 0.898 2.648 -18.908 1.00 86.62 191 ALA A N 1
ATOM 1578 C CA . ALA A 1 191 ? 0.469 3.967 -19.356 1.00 86.62 191 ALA A CA 1
ATOM 1579 C C . ALA A 1 191 ? 0.659 5.028 -18.258 1.00 86.62 191 ALA A C 1
ATOM 1581 O O . ALA A 1 191 ? 1.079 6.152 -18.534 1.00 86.62 191 ALA A O 1
ATOM 1582 N N . TRP A 1 192 ? 0.411 4.671 -16.997 1.00 86.19 192 TRP A N 1
ATOM 1583 C CA . TRP A 1 192 ? 0.590 5.565 -15.863 1.00 86.19 192 TRP A CA 1
ATOM 1584 C C . TRP A 1 192 ? 2.063 5.867 -15.625 1.00 86.19 192 TRP A C 1
ATOM 1586 O O . TRP A 1 192 ? 2.408 7.040 -15.476 1.00 86.19 192 TRP A O 1
ATOM 1596 N N . ILE A 1 193 ? 2.928 4.844 -15.655 1.00 86.25 193 ILE A N 1
ATOM 1597 C CA . ILE A 1 193 ? 4.385 5.011 -15.580 1.00 86.25 193 ILE A CA 1
ATOM 1598 C C . ILE A 1 193 ? 4.844 5.976 -16.670 1.00 86.25 193 ILE A C 1
ATOM 1600 O O . ILE A 1 193 ? 5.459 6.985 -16.344 1.00 86.25 193 ILE A O 1
ATOM 1604 N N . GLN A 1 194 ? 4.483 5.725 -17.930 1.00 82.31 194 GLN A N 1
ATOM 1605 C CA . GLN A 1 194 ? 4.888 6.546 -19.075 1.00 82.31 194 GLN A CA 1
ATOM 1606 C C . GLN A 1 194 ? 4.360 7.985 -19.013 1.00 82.31 194 GLN A C 1
ATOM 1608 O O . GLN A 1 194 ? 5.021 8.905 -19.481 1.00 82.31 194 GLN A O 1
ATOM 1613 N N . LYS A 1 195 ? 3.185 8.224 -18.429 1.00 81.38 195 LYS A N 1
ATOM 1614 C CA . LYS A 1 195 ? 2.611 9.575 -18.375 1.00 81.38 195 LYS A CA 1
ATOM 1615 C C . LYS A 1 195 ? 3.078 10.387 -17.165 1.00 81.38 195 LYS A C 1
ATOM 1617 O O . LYS A 1 195 ? 3.244 11.603 -17.280 1.00 81.38 195 LYS A O 1
ATOM 1622 N N . ASN A 1 196 ? 3.280 9.739 -16.016 1.00 77.62 196 ASN A N 1
ATOM 1623 C CA . ASN A 1 196 ? 3.462 10.422 -14.729 1.00 77.62 196 ASN A CA 1
ATOM 1624 C C . ASN A 1 196 ? 4.905 10.427 -14.218 1.00 77.62 196 ASN A C 1
ATOM 1626 O O . ASN A 1 196 ? 5.272 11.328 -13.469 1.00 77.62 196 ASN A O 1
ATOM 1630 N N . LEU A 1 197 ? 5.739 9.464 -14.616 1.00 77.06 197 LEU A N 1
ATOM 1631 C CA . LEU A 1 197 ? 7.116 9.368 -14.120 1.00 77.06 197 LEU A CA 1
ATOM 1632 C C . LEU A 1 197 ? 8.162 10.068 -15.005 1.00 77.06 197 LEU A C 1
ATOM 1634 O O . LEU A 1 197 ? 9.054 10.694 -14.437 1.00 77.06 197 LEU A O 1
ATOM 1638 N N . PRO A 1 198 ? 8.056 10.071 -16.350 1.00 63.88 198 PRO A N 1
ATOM 1639 C CA . PRO A 1 198 ? 8.936 10.827 -17.246 1.00 63.88 198 PRO A CA 1
ATOM 1640 C C . PRO A 1 198 ? 9.083 12.313 -16.930 1.00 63.88 198 PRO A C 1
ATOM 1642 O O . PRO A 1 198 ? 10.161 12.867 -17.125 1.00 63.88 198 PRO A O 1
ATOM 1645 N N . LYS A 1 199 ? 8.028 12.945 -16.403 1.00 59.25 199 LYS A N 1
ATOM 1646 C CA . LYS A 1 199 ? 8.011 14.375 -16.052 1.00 59.25 199 LYS A CA 1
ATOM 1647 C C . LYS A 1 199 ? 8.703 14.688 -14.719 1.00 59.25 199 LYS A C 1
ATOM 1649 O O . LYS A 1 199 ? 8.972 15.851 -14.427 1.00 59.25 199 LYS A O 1
ATOM 1654 N N . GLY A 1 200 ? 8.984 13.676 -13.898 1.00 56.88 200 GLY A N 1
ATOM 1655 C CA . GLY A 1 200 ? 9.615 13.832 -12.592 1.00 56.88 200 GLY A CA 1
ATOM 1656 C C . GLY A 1 200 ? 11.111 13.524 -12.635 1.00 56.88 200 GLY A C 1
ATOM 1657 O O . GLY A 1 200 ? 11.525 12.466 -13.099 1.00 56.88 200 GLY A O 1
ATOM 1658 N N . ARG A 1 201 ? 11.946 14.399 -12.057 1.00 61.75 201 ARG A N 1
ATOM 1659 C CA . ARG A 1 201 ? 13.359 14.054 -11.773 1.00 61.75 201 ARG A CA 1
ATOM 1660 C C . ARG A 1 201 ? 13.495 13.007 -10.656 1.00 61.75 201 ARG A C 1
ATOM 1662 O O . ARG A 1 201 ? 14.538 12.361 -10.535 1.00 61.75 201 ARG A O 1
ATOM 1669 N N . ASN A 1 202 ? 12.443 12.842 -9.847 1.00 71.94 202 ASN A N 1
ATOM 1670 C CA . ASN A 1 202 ? 12.468 12.103 -8.590 1.00 71.94 202 ASN A CA 1
ATOM 1671 C C . ASN A 1 202 ? 11.430 10.981 -8.565 1.00 71.94 202 ASN A C 1
ATOM 1673 O O . ASN A 1 202 ? 10.297 11.141 -9.013 1.00 71.94 202 ASN A O 1
ATOM 1677 N N . TYR A 1 203 ? 11.826 9.852 -7.985 1.00 78.38 203 TYR A N 1
ATOM 1678 C CA . TYR A 1 203 ? 10.937 8.729 -7.716 1.00 78.38 203 TYR A CA 1
ATOM 1679 C C . TYR A 1 203 ? 9.903 9.112 -6.640 1.00 78.38 203 TYR A C 1
ATOM 1681 O O . TYR A 1 203 ? 10.303 9.706 -5.632 1.00 78.38 203 TYR A O 1
ATOM 1689 N N . PRO A 1 204 ? 8.608 8.762 -6.788 1.00 77.25 204 PRO A N 1
ATOM 1690 C CA . PRO A 1 204 ? 7.597 9.087 -5.787 1.00 77.25 204 PRO A CA 1
ATOM 1691 C C . PRO A 1 204 ? 7.957 8.488 -4.425 1.00 77.25 204 PRO A C 1
ATOM 1693 O O . PRO A 1 204 ? 8.029 7.270 -4.262 1.00 77.25 204 PRO A O 1
ATOM 1696 N N . SER A 1 205 ? 8.200 9.343 -3.434 1.00 69.12 205 SER A N 1
ATOM 1697 C CA . SER A 1 205 ? 8.618 8.928 -2.089 1.00 69.12 205 SER A CA 1
ATOM 1698 C C . SER A 1 205 ? 7.464 8.899 -1.087 1.00 69.12 205 SER A C 1
ATOM 1700 O O . SER A 1 205 ? 7.569 8.241 -0.048 1.00 69.12 205 SER A O 1
ATOM 1702 N N . GLN A 1 206 ? 6.352 9.572 -1.391 1.00 63.12 206 GLN A N 1
ATOM 1703 C CA . GLN A 1 206 ? 5.190 9.718 -0.515 1.00 63.12 206 GLN A CA 1
ATOM 1704 C C . GLN A 1 206 ? 3.876 9.785 -1.309 1.00 63.12 206 GLN A C 1
ATOM 1706 O O . GLN A 1 206 ? 3.865 9.910 -2.534 1.00 63.12 206 GLN A O 1
ATOM 1711 N N . GLY A 1 207 ? 2.765 9.686 -0.580 1.00 65.12 207 GLY A N 1
ATOM 1712 C CA . GLY A 1 207 ? 1.418 9.863 -1.111 1.00 65.12 207 GLY A CA 1
ATOM 1713 C C . GLY A 1 207 ? 0.919 8.743 -2.026 1.00 65.12 207 GLY A C 1
ATOM 1714 O O . GLY A 1 207 ? 1.503 7.659 -2.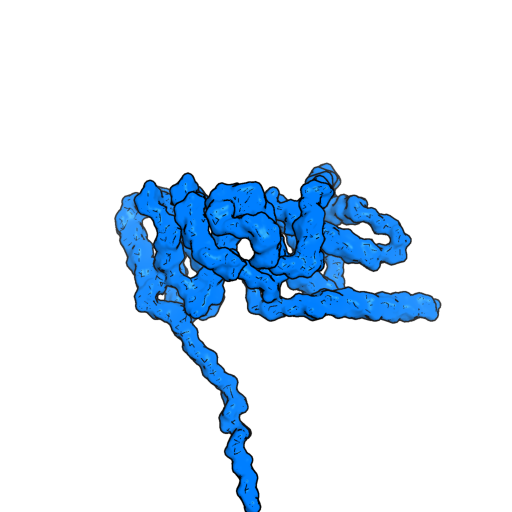105 1.00 65.12 207 GLY A O 1
ATOM 1715 N N . VAL A 1 208 ? -0.180 9.038 -2.722 1.00 69.12 208 VAL A N 1
ATOM 1716 C CA . VAL A 1 208 ? -0.884 8.112 -3.624 1.00 69.12 208 VAL A CA 1
ATOM 1717 C C . VAL A 1 208 ? 0.022 7.622 -4.758 1.00 69.12 208 VAL A C 1
ATOM 1719 O O . VAL A 1 208 ? 0.045 6.437 -5.062 1.00 69.12 208 VAL A O 1
ATOM 1722 N N . GLN A 1 209 ? 0.857 8.491 -5.334 1.00 76.62 209 GLN A N 1
ATOM 1723 C CA . GLN A 1 209 ? 1.772 8.105 -6.415 1.00 76.62 209 GLN A CA 1
ATOM 1724 C C . GLN A 1 209 ? 2.794 7.046 -5.975 1.00 76.62 209 GLN A C 1
ATOM 1726 O O . GLN A 1 209 ? 3.044 6.086 -6.700 1.00 76.62 209 GLN A O 1
ATOM 1731 N N . ARG A 1 210 ? 3.362 7.174 -4.766 1.00 79.81 210 ARG A N 1
ATOM 1732 C CA . ARG A 1 210 ? 4.248 6.146 -4.193 1.00 79.81 210 ARG A CA 1
ATOM 1733 C C . ARG A 1 210 ? 3.511 4.821 -4.012 1.00 79.81 210 ARG A C 1
ATOM 1735 O O . ARG A 1 210 ? 4.109 3.774 -4.244 1.00 79.81 210 ARG A O 1
ATOM 1742 N N . GLN A 1 211 ? 2.245 4.859 -3.596 1.00 73.62 211 GLN A N 1
ATOM 1743 C CA . GLN A 1 211 ? 1.427 3.656 -3.421 1.00 73.62 211 GLN A CA 1
ATOM 1744 C C . GLN A 1 211 ? 1.153 2.965 -4.754 1.00 73.62 211 GLN A C 1
ATOM 1746 O O . GLN A 1 211 ? 1.447 1.780 -4.861 1.00 73.62 211 GLN A O 1
ATOM 1751 N N . ILE A 1 212 ? 0.714 3.711 -5.777 1.00 79.88 212 ILE A N 1
ATOM 1752 C CA . ILE A 1 212 ? 0.520 3.184 -7.137 1.00 79.88 212 ILE A CA 1
ATOM 1753 C C . ILE A 1 212 ? 1.796 2.483 -7.606 1.00 79.88 212 ILE A C 1
ATOM 1755 O O . ILE A 1 212 ? 1.755 1.316 -7.980 1.00 79.88 212 ILE A O 1
ATOM 1759 N N . VAL A 1 213 ? 2.952 3.152 -7.527 1.00 84.69 213 VAL A N 1
ATOM 1760 C CA . VAL A 1 213 ? 4.220 2.547 -7.959 1.00 84.69 213 VAL A CA 1
ATOM 1761 C C . VAL A 1 213 ? 4.573 1.317 -7.120 1.00 84.69 213 VAL A C 1
ATOM 1763 O O . VAL A 1 213 ? 5.003 0.308 -7.671 1.00 84.69 213 VAL A O 1
ATOM 1766 N N . GLY A 1 214 ? 4.392 1.369 -5.799 1.00 83.38 214 GLY A N 1
ATOM 1767 C CA . GLY A 1 214 ? 4.642 0.227 -4.918 1.00 83.38 214 GLY A CA 1
ATOM 1768 C C . GLY A 1 214 ? 3.791 -0.991 -5.277 1.00 83.38 214 GLY A C 1
ATOM 1769 O O . GLY A 1 214 ? 4.300 -2.110 -5.300 1.00 83.38 214 GLY A O 1
ATOM 1770 N N . ASP A 1 215 ? 2.526 -0.765 -5.615 1.00 81.25 215 ASP A N 1
ATOM 1771 C CA . ASP A 1 215 ? 1.592 -1.818 -5.987 1.00 81.25 215 ASP A CA 1
ATOM 1772 C C . ASP A 1 215 ? 1.852 -2.373 -7.388 1.00 81.25 215 ASP A C 1
ATOM 1774 O O . ASP A 1 215 ? 1.749 -3.586 -7.555 1.00 81.25 215 ASP A O 1
ATOM 1778 N N . ILE A 1 216 ? 2.275 -1.541 -8.346 1.00 88.19 216 ILE A N 1
ATOM 1779 C CA . ILE A 1 216 ? 2.766 -1.996 -9.658 1.00 88.19 216 ILE A CA 1
ATOM 1780 C C . ILE A 1 216 ? 3.997 -2.894 -9.480 1.00 88.19 216 ILE A C 1
ATOM 1782 O O . ILE A 1 216 ? 4.068 -4.003 -10.000 1.00 88.19 216 ILE A O 1
ATOM 1786 N N . LEU A 1 217 ? 4.984 -2.450 -8.698 1.00 89.31 217 LEU A N 1
ATOM 1787 C CA . LEU A 1 217 ? 6.188 -3.252 -8.469 1.00 89.31 217 LEU A CA 1
ATOM 1788 C C . LEU A 1 217 ? 5.865 -4.572 -7.763 1.00 89.31 217 LEU A C 1
ATOM 1790 O O . LEU A 1 217 ? 6.510 -5.585 -8.035 1.00 89.31 217 LEU A O 1
ATOM 1794 N N . LYS A 1 218 ? 4.874 -4.570 -6.866 1.00 85.12 218 LYS A N 1
ATOM 1795 C CA . LYS A 1 218 ? 4.406 -5.782 -6.200 1.00 85.12 218 LYS A CA 1
ATOM 1796 C C . LYS A 1 218 ? 3.650 -6.706 -7.154 1.00 85.12 218 LYS A C 1
ATOM 1798 O O . LYS A 1 218 ? 3.939 -7.896 -7.151 1.00 85.12 218 LYS A O 1
ATOM 1803 N N . SER A 1 219 ? 2.761 -6.187 -8.004 1.00 85.00 219 SER A N 1
ATOM 1804 C CA . SER A 1 219 ? 2.045 -7.003 -8.996 1.00 85.00 219 SER A CA 1
ATOM 1805 C C . SER A 1 219 ? 3.023 -7.705 -9.946 1.00 85.00 219 SER A C 1
ATOM 1807 O O . SER A 1 219 ? 2.875 -8.894 -10.218 1.00 85.00 219 SER A O 1
ATOM 1809 N N . TRP A 1 220 ? 4.086 -7.015 -10.362 1.00 89.56 220 TRP A N 1
ATOM 1810 C CA . TRP A 1 220 ? 5.143 -7.583 -11.202 1.00 89.56 220 TRP A CA 1
ATOM 1811 C C . TRP A 1 220 ? 6.013 -8.614 -10.483 1.00 89.56 220 TRP A C 1
ATOM 1813 O O . TRP A 1 220 ? 6.479 -9.562 -11.114 1.00 89.56 220 TRP A O 1
ATOM 1823 N N . ALA A 1 221 ? 6.232 -8.437 -9.178 1.00 86.44 221 ALA A N 1
ATOM 1824 C CA . ALA A 1 221 ? 6.990 -9.372 -8.349 1.00 86.44 221 ALA A CA 1
ATOM 1825 C C . ALA A 1 221 ? 6.193 -10.653 -8.057 1.00 86.44 221 ALA A C 1
ATOM 1827 O O . ALA A 1 221 ? 6.773 -11.736 -7.992 1.00 86.44 221 ALA A O 1
ATOM 1828 N N . ASP A 1 222 ? 4.874 -10.525 -7.901 1.00 83.00 222 ASP A N 1
ATOM 1829 C CA . ASP A 1 222 ? 3.954 -11.624 -7.595 1.00 83.00 222 ASP A CA 1
ATOM 1830 C C . ASP A 1 222 ? 3.483 -12.379 -8.856 1.00 83.00 222 ASP A C 1
ATOM 1832 O O . ASP A 1 222 ? 2.890 -13.461 -8.750 1.00 83.00 222 ASP A O 1
ATOM 1836 N N . ALA A 1 223 ? 3.754 -11.840 -10.052 1.00 84.06 223 ALA A N 1
ATOM 1837 C CA . ALA A 1 223 ? 3.440 -12.482 -11.323 1.00 84.06 223 ALA A CA 1
ATOM 1838 C C . ALA A 1 223 ? 4.113 -13.864 -11.454 1.00 84.06 223 ALA A C 1
ATOM 1840 O O . ALA A 1 223 ? 5.111 -14.178 -10.804 1.00 84.06 223 ALA A O 1
ATOM 1841 N N . LYS A 1 224 ? 3.549 -14.732 -12.301 1.00 84.94 224 LYS A N 1
ATOM 1842 C CA . LYS A 1 224 ? 4.052 -16.095 -12.529 1.00 84.94 224 LYS A CA 1
ATOM 1843 C C . LYS A 1 224 ? 4.317 -16.313 -14.028 1.00 84.94 224 LYS A C 1
ATOM 1845 O O . LYS A 1 224 ? 3.372 -16.650 -14.738 1.00 84.94 224 LYS A O 1
ATOM 1850 N N . PRO A 1 225 ? 5.569 -16.163 -14.510 1.00 82.62 225 PRO A N 1
ATOM 1851 C CA . PRO A 1 225 ? 6.772 -15.760 -13.765 1.00 82.62 225 PRO A CA 1
ATOM 1852 C C . PRO A 1 225 ? 6.803 -14.253 -13.421 1.00 82.62 225 PRO A C 1
ATOM 1854 O O . PRO A 1 225 ? 6.155 -13.469 -14.117 1.00 82.62 225 PRO A O 1
ATOM 1857 N N . PRO A 1 226 ? 7.571 -13.833 -12.393 1.00 85.62 226 PRO A N 1
ATOM 1858 C CA . PRO A 1 226 ? 7.847 -12.426 -12.125 1.00 85.62 226 PRO A CA 1
ATOM 1859 C C . PRO A 1 226 ? 8.577 -11.763 -13.291 1.00 85.62 226 PRO A C 1
ATOM 1861 O O . PRO A 1 226 ? 9.317 -12.423 -14.029 1.00 85.62 226 PRO A O 1
ATOM 1864 N N . LEU A 1 227 ? 8.427 -10.445 -13.421 1.00 87.75 227 LEU A N 1
ATOM 1865 C CA . LEU A 1 227 ? 9.179 -9.687 -14.422 1.00 87.75 227 LEU A CA 1
ATOM 1866 C C . LEU A 1 227 ? 10.684 -9.737 -14.133 1.00 87.75 227 LEU A C 1
ATOM 1868 O O . LEU A 1 227 ? 11.131 -9.717 -12.979 1.00 87.75 227 LEU A O 1
ATOM 1872 N N . SER A 1 228 ? 11.495 -9.746 -15.190 1.00 88.12 228 SER A N 1
ATOM 1873 C CA . SER A 1 228 ? 12.944 -9.680 -15.023 1.00 88.12 228 SER A CA 1
ATOM 1874 C C . SER A 1 228 ? 13.363 -8.296 -14.496 1.00 88.12 228 SER A C 1
ATOM 1876 O O . SER A 1 228 ? 12.746 -7.279 -14.835 1.00 88.12 228 SER A O 1
ATOM 1878 N N . PRO A 1 229 ? 14.443 -8.200 -13.699 1.00 90.38 229 PRO A N 1
ATOM 1879 C CA . PRO A 1 229 ? 15.013 -6.912 -13.299 1.00 90.38 229 PRO A CA 1
ATOM 1880 C C . PRO A 1 229 ? 15.279 -5.964 -14.482 1.00 90.38 229 PRO A C 1
ATOM 1882 O O . PRO A 1 229 ? 15.127 -4.750 -14.349 1.00 90.38 229 PRO A O 1
ATOM 1885 N N . PHE A 1 230 ? 15.646 -6.515 -15.644 1.00 88.75 230 PHE A N 1
ATOM 1886 C CA . PHE A 1 230 ? 15.875 -5.758 -16.872 1.00 88.75 230 PHE A CA 1
ATOM 1887 C C . PHE A 1 230 ? 14.576 -5.170 -17.441 1.00 88.75 230 PHE A C 1
ATOM 1889 O O . PHE A 1 230 ? 14.538 -3.984 -17.768 1.00 88.75 230 PHE A O 1
ATOM 1896 N N . GLN A 1 231 ? 13.493 -5.954 -17.489 1.00 89.94 231 GLN A N 1
ATOM 1897 C CA . GLN A 1 231 ? 12.170 -5.472 -17.900 1.00 89.94 231 GLN A CA 1
ATOM 1898 C C . GLN A 1 231 ? 11.671 -4.350 -16.985 1.00 89.94 231 GLN A C 1
ATOM 1900 O O . GLN A 1 231 ? 11.264 -3.297 -17.474 1.00 89.94 231 GLN A O 1
ATOM 1905 N N . VAL A 1 232 ? 11.782 -4.528 -15.663 1.00 91.06 232 VAL A N 1
ATOM 1906 C CA . VAL A 1 232 ? 11.399 -3.491 -14.692 1.00 91.06 232 VAL A CA 1
ATOM 1907 C C . VAL A 1 232 ? 12.195 -2.210 -14.916 1.00 91.06 232 VAL A C 1
ATOM 1909 O O . VAL A 1 232 ? 11.611 -1.133 -14.979 1.00 91.06 232 VAL A O 1
ATOM 1912 N N . PHE A 1 233 ? 13.515 -2.303 -15.090 1.00 90.25 233 PHE A N 1
ATOM 1913 C CA . PHE A 1 233 ? 14.340 -1.130 -15.376 1.00 90.25 233 PHE A CA 1
ATOM 1914 C C . PHE A 1 233 ? 13.892 -0.405 -16.655 1.00 90.25 233 PHE A C 1
ATOM 1916 O O . PHE A 1 233 ? 13.772 0.820 -16.657 1.00 90.25 233 PHE A O 1
ATOM 1923 N N . ASN A 1 234 ? 13.596 -1.151 -17.722 1.00 88.75 234 ASN A N 1
ATOM 1924 C CA . ASN A 1 234 ? 13.187 -0.579 -19.003 1.00 88.75 234 ASN A CA 1
ATOM 1925 C C . ASN A 1 234 ? 11.804 0.074 -18.965 1.00 88.75 234 ASN A C 1
ATOM 1927 O O . ASN A 1 234 ? 11.631 1.109 -19.598 1.00 88.75 234 ASN A O 1
ATOM 1931 N N . HIS A 1 235 ? 10.844 -0.459 -18.204 1.00 89.19 235 HIS A N 1
ATOM 1932 C CA . HIS A 1 235 ? 9.524 0.169 -18.084 1.00 89.19 235 HIS A CA 1
ATOM 1933 C C . HIS A 1 235 ? 9.584 1.579 -17.490 1.00 89.19 235 HIS A C 1
ATOM 1935 O O . HIS A 1 235 ? 8.785 2.431 -17.864 1.00 89.19 235 HIS A O 1
ATOM 1941 N N . PHE A 1 236 ? 10.544 1.841 -16.600 1.00 88.50 236 PHE A N 1
ATOM 1942 C CA . PHE A 1 236 ? 10.738 3.156 -15.986 1.00 88.50 236 PHE A CA 1
ATOM 1943 C C . PHE A 1 236 ? 11.724 4.046 -16.757 1.00 88.50 236 PHE A C 1
ATOM 1945 O O . PHE A 1 236 ? 11.861 5.226 -16.426 1.00 88.50 236 PHE A O 1
ATOM 1952 N N . LYS A 1 237 ? 12.435 3.504 -17.754 1.00 85.25 237 LYS A N 1
ATOM 1953 C CA . LYS A 1 237 ? 13.436 4.241 -18.529 1.00 85.25 237 LYS A CA 1
ATOM 1954 C C . LYS A 1 237 ? 12.746 5.285 -19.407 1.00 85.25 237 LYS A C 1
ATOM 1956 O O . LYS A 1 237 ? 11.962 4.942 -20.285 1.00 85.25 237 LYS A O 1
ATOM 1961 N N . ASN A 1 238 ? 13.088 6.554 -19.198 1.00 76.25 238 ASN A N 1
ATOM 1962 C CA . ASN A 1 238 ? 12.655 7.647 -20.062 1.00 76.25 238 ASN A CA 1
ATOM 1963 C C . ASN A 1 238 ? 13.787 8.018 -21.042 1.00 76.25 238 ASN A C 1
ATOM 1965 O O . ASN A 1 238 ? 14.846 8.447 -20.573 1.00 76.25 238 ASN A O 1
ATOM 1969 N N . PRO A 1 239 ? 13.600 7.886 -22.370 1.00 68.94 239 PRO A N 1
ATOM 1970 C CA . PRO A 1 239 ? 14.600 8.319 -23.348 1.00 68.94 239 PRO A CA 1
ATOM 1971 C C . PRO A 1 239 ? 14.878 9.830 -23.301 1.00 68.94 239 PRO A C 1
ATOM 1973 O O . PRO A 1 239 ? 15.997 10.242 -23.584 1.00 68.94 239 PRO A O 1
ATOM 1976 N N . GLU A 1 240 ? 13.908 10.643 -22.879 1.00 69.12 240 GLU A N 1
ATOM 1977 C CA . GLU A 1 240 ? 14.044 12.103 -22.771 1.00 69.12 240 GLU A CA 1
ATOM 1978 C C . GLU A 1 240 ? 14.794 12.544 -21.501 1.00 69.12 240 GLU A C 1
ATOM 1980 O O . GLU A 1 240 ? 15.162 13.707 -21.360 1.00 69.12 240 GLU A O 1
ATOM 1985 N N . SER A 1 241 ? 15.032 11.629 -20.552 1.00 68.38 241 SER A N 1
ATOM 1986 C CA . SER A 1 241 ? 15.742 11.923 -19.301 1.00 68.38 241 SER A CA 1
ATOM 1987 C C . SER A 1 241 ? 16.689 10.778 -18.916 1.00 68.38 241 SER A C 1
ATOM 1989 O O . SER A 1 241 ? 16.440 10.049 -17.948 1.00 68.38 241 SER A O 1
ATOM 1991 N N . PRO A 1 242 ? 17.798 10.602 -19.658 1.00 65.94 242 PRO A N 1
ATOM 1992 C CA . PRO A 1 242 ? 18.744 9.510 -19.425 1.00 65.94 242 PRO A CA 1
ATOM 1993 C C . PRO A 1 242 ? 19.446 9.593 -18.058 1.00 65.94 242 PRO A C 1
ATOM 1995 O O . PRO A 1 242 ? 19.898 8.577 -17.538 1.00 65.94 242 PRO A O 1
ATOM 1998 N N . GLU A 1 243 ? 19.494 10.778 -17.444 1.00 66.56 243 GLU A N 1
ATOM 1999 C CA . GLU A 1 243 ? 20.093 11.010 -16.121 1.00 66.56 243 GLU A CA 1
ATOM 2000 C C . GLU A 1 243 ? 19.153 10.679 -14.945 1.00 66.56 243 GLU A C 1
ATOM 2002 O O . GLU A 1 243 ? 19.554 10.746 -13.773 1.00 66.56 243 GLU A O 1
ATOM 2007 N N . SER A 1 244 ? 17.895 10.328 -15.236 1.00 75.00 244 SER A N 1
ATOM 2008 C CA . SER A 1 244 ? 16.869 10.113 -14.220 1.00 75.00 244 SER A CA 1
ATOM 2009 C C . SER A 1 244 ? 17.253 9.010 -13.232 1.00 75.00 244 SER A C 1
ATOM 2011 O O . SER A 1 244 ? 17.675 7.910 -13.590 1.00 75.00 244 SER A O 1
ATOM 2013 N N . SER A 1 245 ? 17.049 9.291 -11.944 1.00 82.06 245 SER A N 1
ATOM 2014 C CA . SER A 1 245 ? 17.223 8.305 -10.869 1.00 82.06 245 SER A CA 1
ATOM 2015 C C . SER A 1 245 ? 16.021 7.368 -10.709 1.00 82.06 245 SER A C 1
ATOM 2017 O O . SER A 1 245 ? 16.085 6.406 -9.937 1.00 82.06 245 SER A O 1
ATOM 2019 N N . VAL A 1 246 ? 14.922 7.647 -11.417 1.00 86.12 246 VAL A N 1
ATOM 2020 C CA . VAL A 1 246 ? 13.652 6.924 -11.303 1.00 86.12 246 VAL A CA 1
ATOM 2021 C C . VAL A 1 246 ? 13.802 5.434 -11.640 1.00 86.12 246 VAL A C 1
ATOM 2023 O O . VAL A 1 246 ? 13.410 4.627 -10.793 1.00 86.12 246 VAL A O 1
ATOM 2026 N N . PRO A 1 247 ? 14.434 5.023 -12.762 1.00 88.25 247 PRO A N 1
ATOM 2027 C CA . PRO A 1 247 ? 14.611 3.604 -13.084 1.00 88.25 247 PRO A CA 1
ATOM 2028 C C . PRO A 1 247 ? 15.448 2.865 -12.037 1.00 88.25 247 PRO A C 1
ATOM 2030 O O . PRO A 1 247 ? 15.135 1.737 -11.660 1.00 88.25 247 PRO A O 1
ATOM 2033 N N . LEU A 1 248 ? 16.492 3.520 -11.515 1.00 88.38 248 LEU A N 1
ATOM 2034 C CA . LEU A 1 248 ? 17.365 2.951 -10.485 1.00 88.38 248 LEU A CA 1
ATOM 2035 C C . LEU A 1 248 ? 16.614 2.765 -9.158 1.00 88.38 248 LEU A C 1
ATOM 2037 O O . LEU A 1 248 ? 16.768 1.745 -8.485 1.00 88.38 248 LEU A O 1
ATOM 2041 N N . SER A 1 249 ? 15.778 3.736 -8.789 1.00 88.94 249 SER A N 1
ATOM 2042 C CA . SER A 1 249 ? 14.973 3.696 -7.564 1.00 88.94 249 SER A CA 1
ATOM 2043 C C . SER A 1 249 ? 13.865 2.643 -7.647 1.00 88.94 249 SER A C 1
ATOM 2045 O O . SER A 1 249 ? 13.690 1.864 -6.709 1.00 88.94 249 SER A O 1
ATOM 2047 N N . ALA A 1 250 ? 13.177 2.559 -8.790 1.00 89.12 250 ALA A N 1
ATOM 2048 C CA . ALA A 1 250 ? 12.182 1.526 -9.070 1.00 89.12 250 ALA A CA 1
ATOM 2049 C C . ALA A 1 250 ? 12.801 0.129 -8.981 1.00 89.12 250 ALA A C 1
ATOM 2051 O O . ALA A 1 250 ? 12.315 -0.724 -8.238 1.00 89.12 250 ALA A O 1
ATOM 2052 N N . LEU A 1 251 ? 13.942 -0.070 -9.648 1.00 91.12 251 LEU A N 1
ATOM 2053 C CA . LEU A 1 251 ? 14.679 -1.325 -9.608 1.00 91.12 251 LEU A CA 1
ATOM 2054 C C . LEU A 1 251 ? 15.120 -1.678 -8.180 1.00 91.12 251 LEU A C 1
ATOM 2056 O O . LEU A 1 251 ? 14.975 -2.823 -7.760 1.00 91.12 251 LEU A O 1
ATOM 2060 N N . LYS A 1 252 ? 15.602 -0.711 -7.388 1.00 90.06 252 LYS A N 1
ATOM 2061 C CA . LYS A 1 252 ? 15.984 -0.950 -5.984 1.00 90.06 252 LYS A CA 1
ATOM 2062 C C . LYS A 1 252 ? 14.816 -1.491 -5.165 1.00 90.06 252 LYS A C 1
ATOM 2064 O O . LYS A 1 252 ? 14.992 -2.458 -4.420 1.00 90.06 252 LYS A O 1
ATOM 2069 N N . ASN A 1 253 ? 13.649 -0.866 -5.304 1.00 88.50 253 ASN A N 1
ATOM 2070 C CA . ASN A 1 253 ? 12.438 -1.261 -4.594 1.00 88.50 253 ASN A CA 1
ATOM 2071 C C . ASN A 1 253 ? 11.946 -2.631 -5.064 1.00 88.50 253 ASN A C 1
ATOM 2073 O O . ASN A 1 253 ? 11.709 -3.504 -4.233 1.00 88.50 253 ASN A O 1
ATOM 2077 N N . TYR A 1 254 ? 11.912 -2.861 -6.376 1.00 90.44 254 TYR A N 1
ATOM 2078 C CA . TYR A 1 254 ? 11.539 -4.145 -6.963 1.00 90.44 254 TYR A CA 1
ATOM 2079 C C . TYR A 1 254 ? 12.413 -5.295 -6.460 1.00 90.44 254 TYR A C 1
ATOM 2081 O O . TYR A 1 254 ? 11.914 -6.296 -5.950 1.00 90.44 254 TYR A O 1
ATOM 2089 N N . LEU A 1 255 ? 13.738 -5.120 -6.495 1.00 88.88 255 LEU A N 1
ATOM 2090 C CA . LEU A 1 255 ? 14.678 -6.134 -6.026 1.00 88.88 255 LEU A CA 1
ATOM 2091 C C . LEU A 1 255 ? 14.526 -6.440 -4.527 1.00 88.88 255 LEU A C 1
ATOM 2093 O O . LEU A 1 255 ? 15.071 -7.439 -4.057 1.00 88.88 255 LEU A O 1
ATOM 2097 N N . ASN A 1 256 ? 13.897 -5.570 -3.731 1.00 86.56 256 ASN A N 1
ATOM 2098 C CA . ASN A 1 256 ? 13.585 -5.859 -2.330 1.00 86.56 256 ASN A CA 1
ATOM 2099 C C . ASN A 1 256 ? 12.333 -6.722 -2.165 1.00 86.56 256 ASN A C 1
ATOM 2101 O O . ASN A 1 256 ? 12.283 -7.466 -1.190 1.00 86.56 256 ASN A O 1
ATOM 2105 N N . LEU A 1 257 ? 11.395 -6.666 -3.112 1.00 84.19 257 LEU A N 1
ATOM 2106 C CA . LEU A 1 257 ? 10.172 -7.468 -3.113 1.00 84.19 257 LEU A CA 1
ATOM 2107 C C . LEU A 1 257 ? 10.455 -8.918 -3.524 1.00 84.19 257 LEU A C 1
ATOM 2109 O O . LEU A 1 257 ? 10.086 -9.845 -2.814 1.00 84.19 257 LEU A O 1
ATOM 2113 N N . ILE A 1 258 ? 11.216 -9.124 -4.601 1.00 83.00 258 ILE A N 1
ATOM 2114 C CA . ILE A 1 258 ? 11.495 -10.465 -5.150 1.00 83.00 258 ILE A CA 1
ATOM 2115 C C . ILE A 1 258 ? 12.521 -11.291 -4.350 1.00 83.00 258 ILE A C 1
ATOM 2117 O O . ILE A 1 258 ? 12.905 -12.372 -4.781 1.00 83.00 258 ILE A O 1
ATOM 2121 N N . LYS A 1 259 ? 13.007 -10.809 -3.194 1.00 68.38 259 LYS A N 1
ATOM 2122 C CA . LYS A 1 259 ? 14.026 -11.523 -2.392 1.00 68.38 259 LYS A CA 1
ATOM 2123 C C . LYS A 1 259 ? 13.561 -12.903 -1.911 1.00 68.38 259 LYS A C 1
ATOM 2125 O O . LYS A 1 259 ? 14.399 -13.742 -1.591 1.00 68.38 259 LYS A O 1
ATOM 2130 N N . PHE A 1 260 ? 12.254 -13.120 -1.807 1.00 54.31 260 PHE A N 1
ATOM 2131 C CA . PHE A 1 260 ? 11.680 -14.335 -1.245 1.00 54.31 260 PHE A CA 1
ATOM 2132 C C . PHE A 1 260 ? 11.479 -15.398 -2.336 1.00 54.31 260 PHE A C 1
ATOM 2134 O O . PHE A 1 260 ? 10.772 -15.170 -3.312 1.00 54.31 260 PHE A O 1
ATOM 2141 N N . GLY A 1 261 ? 12.104 -16.568 -2.162 1.00 57.31 261 GLY A N 1
ATOM 2142 C CA . GLY A 1 261 ? 11.951 -17.724 -3.060 1.00 57.31 261 GLY A CA 1
ATOM 2143 C C . GLY A 1 261 ? 12.997 -17.862 -4.175 1.00 57.31 261 GLY A C 1
ATOM 2144 O O . GLY A 1 261 ? 12.872 -18.768 -4.993 1.00 57.31 261 GLY A O 1
ATOM 2145 N N . MET A 1 262 ? 14.023 -17.006 -4.202 1.00 72.88 262 MET A N 1
ATOM 2146 C CA . MET A 1 262 ? 15.159 -17.121 -5.127 1.00 72.88 262 MET A CA 1
ATOM 2147 C C . MET A 1 262 ? 16.112 -18.252 -4.735 1.00 72.88 262 MET A C 1
ATOM 2149 O O . MET A 1 262 ? 16.403 -18.429 -3.547 1.00 72.88 262 MET A O 1
ATOM 2153 N N . GLN A 1 263 ? 16.669 -18.948 -5.727 1.00 77.12 263 GLN A N 1
ATOM 2154 C CA . GLN A 1 263 ? 17.752 -19.910 -5.512 1.00 77.12 263 GLN A CA 1
ATOM 2155 C C . GLN A 1 263 ? 19.045 -19.195 -5.061 1.00 77.12 263 GLN A C 1
ATOM 2157 O O . GLN A 1 263 ? 19.226 -18.001 -5.329 1.00 77.12 263 GLN A O 1
ATOM 2162 N N . PRO A 1 264 ? 19.966 -19.874 -4.350 1.00 79.62 264 PRO A N 1
ATOM 2163 C CA . PRO A 1 264 ? 21.167 -19.239 -3.795 1.00 79.62 264 PRO A CA 1
ATOM 2164 C C . PRO A 1 264 ? 22.062 -18.521 -4.824 1.00 79.62 264 PRO A C 1
ATOM 2166 O O . PRO A 1 264 ? 22.639 -17.468 -4.533 1.00 79.62 264 PRO A O 1
ATOM 2169 N N . ASP A 1 265 ? 22.174 -19.055 -6.038 1.00 79.56 265 ASP A N 1
ATOM 2170 C CA . ASP A 1 265 ? 22.940 -18.453 -7.132 1.00 79.56 265 ASP A CA 1
ATOM 2171 C C . ASP A 1 265 ? 22.273 -17.173 -7.668 1.00 79.56 265 ASP A C 1
ATOM 2173 O O . ASP A 1 265 ? 22.953 -16.175 -7.939 1.00 79.56 265 ASP A O 1
ATOM 2177 N N . GLU A 1 266 ? 20.941 -17.153 -7.724 1.00 80.00 266 GLU A N 1
ATOM 2178 C CA . GLU A 1 266 ? 20.132 -15.985 -8.083 1.00 80.00 266 GLU A CA 1
ATOM 2179 C C . GLU A 1 266 ? 20.251 -14.889 -7.022 1.00 80.00 266 GLU A C 1
ATOM 2181 O O . GLU A 1 266 ? 20.476 -13.722 -7.348 1.00 80.00 266 GLU A O 1
ATOM 2186 N N . GLN A 1 267 ? 20.206 -15.263 -5.739 1.00 83.25 267 GLN A N 1
ATOM 2187 C CA . GLN A 1 267 ? 20.419 -14.335 -4.626 1.00 83.25 267 GLN A CA 1
ATOM 2188 C C . GLN A 1 267 ? 21.802 -13.678 -4.698 1.00 83.25 267 GLN A C 1
ATOM 2190 O O . GLN A 1 267 ? 21.930 -12.466 -4.493 1.00 83.25 267 GLN A O 1
ATOM 2195 N N . SER A 1 268 ? 22.841 -14.452 -5.030 1.00 85.81 268 SER A N 1
ATOM 2196 C CA . SER A 1 268 ? 24.201 -13.940 -5.223 1.00 85.81 268 SER A CA 1
ATOM 2197 C C . SER A 1 268 ? 24.270 -12.934 -6.376 1.00 85.81 268 SER A C 1
ATOM 2199 O O . SER A 1 268 ? 24.836 -11.844 -6.228 1.00 85.81 268 SER A O 1
ATOM 2201 N N . ALA A 1 269 ? 23.637 -13.241 -7.511 1.00 85.56 269 ALA A N 1
ATOM 2202 C CA . ALA A 1 269 ? 23.588 -12.345 -8.663 1.00 85.56 269 ALA A CA 1
ATOM 2203 C C . ALA A 1 269 ? 22.801 -11.052 -8.366 1.00 85.56 269 ALA A C 1
ATOM 2205 O O . ALA A 1 269 ? 23.281 -9.952 -8.653 1.00 85.56 269 ALA A O 1
ATOM 2206 N N . VAL A 1 270 ? 21.652 -11.153 -7.690 1.00 86.12 270 VAL A N 1
ATOM 2207 C CA . VAL A 1 270 ? 20.858 -9.999 -7.240 1.00 86.12 270 VAL A CA 1
ATOM 2208 C C . VAL A 1 270 ? 21.626 -9.148 -6.229 1.00 86.12 270 VAL A C 1
ATOM 2210 O O . VAL A 1 270 ? 21.576 -7.919 -6.299 1.00 86.12 270 VAL A O 1
ATOM 2213 N N . LYS A 1 271 ? 22.389 -9.760 -5.315 1.00 88.69 271 LYS A N 1
ATOM 2214 C CA . LYS A 1 271 ? 23.256 -9.033 -4.375 1.00 88.69 271 LYS A CA 1
ATOM 2215 C C . LYS A 1 271 ? 24.314 -8.217 -5.120 1.00 88.69 271 LYS A C 1
ATOM 2217 O O . LYS A 1 271 ? 24.471 -7.033 -4.830 1.00 88.69 271 LYS A O 1
ATOM 2222 N N . LYS A 1 272 ? 24.976 -8.806 -6.125 1.00 89.25 272 LYS A N 1
ATOM 2223 C CA . LYS A 1 272 ? 25.946 -8.096 -6.981 1.00 89.25 272 LYS A CA 1
ATOM 2224 C C . LYS A 1 272 ? 25.295 -6.936 -7.739 1.00 89.25 272 LYS A C 1
ATOM 2226 O O . LYS A 1 272 ? 25.871 -5.846 -7.780 1.00 89.25 272 LYS A O 1
ATOM 2231 N N . LEU A 1 273 ? 24.094 -7.133 -8.293 1.00 89.69 273 LEU A N 1
ATOM 2232 C CA . LEU A 1 273 ? 23.344 -6.058 -8.949 1.00 89.69 273 LEU A CA 1
ATOM 2233 C C . LEU A 1 273 ? 23.021 -4.924 -7.966 1.00 89.69 273 LEU A C 1
ATOM 2235 O O . LEU A 1 273 ? 23.257 -3.765 -8.290 1.00 89.69 273 LEU A O 1
ATOM 2239 N N . LYS A 1 274 ? 22.562 -5.231 -6.745 1.00 88.75 274 LYS A N 1
ATOM 2240 C CA . LYS A 1 274 ? 22.283 -4.216 -5.711 1.00 88.75 274 LYS A CA 1
ATOM 2241 C C . LYS A 1 274 ? 23.505 -3.396 -5.334 1.00 88.75 274 LYS A C 1
ATOM 2243 O O . LYS A 1 274 ? 23.382 -2.192 -5.128 1.00 88.75 274 LYS A O 1
ATOM 2248 N N . THR A 1 275 ? 24.676 -4.022 -5.248 1.00 88.94 275 THR A N 1
ATOM 2249 C CA . THR A 1 275 ? 25.922 -3.299 -4.983 1.00 88.94 275 THR A CA 1
ATOM 2250 C C . THR A 1 275 ? 26.222 -2.295 -6.097 1.00 88.94 275 THR A C 1
ATOM 2252 O O . THR A 1 275 ? 26.463 -1.129 -5.795 1.00 88.94 275 THR A O 1
ATOM 2255 N N . SER A 1 276 ? 26.140 -2.702 -7.370 1.00 86.75 276 SER A N 1
ATOM 2256 C CA . SER A 1 276 ? 26.307 -1.779 -8.510 1.00 86.75 276 SER A CA 1
ATOM 2257 C C . SER A 1 276 ? 25.239 -0.688 -8.533 1.00 86.75 276 SER A C 1
ATOM 2259 O O . SER A 1 276 ? 25.545 0.478 -8.749 1.00 86.75 276 SER A O 1
ATOM 2261 N N . LEU A 1 277 ? 23.989 -1.046 -8.243 1.00 88.56 277 LEU A N 1
ATOM 2262 C CA . LEU A 1 277 ? 22.873 -0.109 -8.180 1.00 88.56 277 LEU A CA 1
ATOM 2263 C C . LEU A 1 277 ? 23.097 0.974 -7.119 1.00 88.56 277 LEU A C 1
ATOM 2265 O O . LEU A 1 277 ? 22.899 2.153 -7.390 1.00 88.56 277 LEU A O 1
ATOM 2269 N N . ASN A 1 278 ? 23.537 0.594 -5.916 1.00 86.12 278 ASN A N 1
ATOM 2270 C CA . ASN A 1 278 ? 23.824 1.549 -4.846 1.00 86.12 278 ASN A CA 1
ATOM 2271 C C . ASN A 1 278 ? 24.982 2.488 -5.207 1.00 86.12 278 ASN A C 1
ATOM 2273 O O . ASN A 1 278 ? 24.922 3.664 -4.857 1.00 86.12 278 ASN A O 1
ATOM 2277 N N . LYS A 1 279 ? 25.994 2.001 -5.940 1.00 84.75 279 LYS A N 1
ATOM 2278 C CA . LYS A 1 279 ? 27.047 2.861 -6.494 1.00 84.75 279 LYS A CA 1
ATOM 2279 C C . LYS A 1 279 ? 26.472 3.873 -7.485 1.00 84.75 279 LYS A C 1
ATOM 2281 O O . LYS A 1 279 ? 26.723 5.058 -7.330 1.00 84.75 279 LYS A O 1
ATOM 2286 N N . LEU A 1 280 ? 25.648 3.441 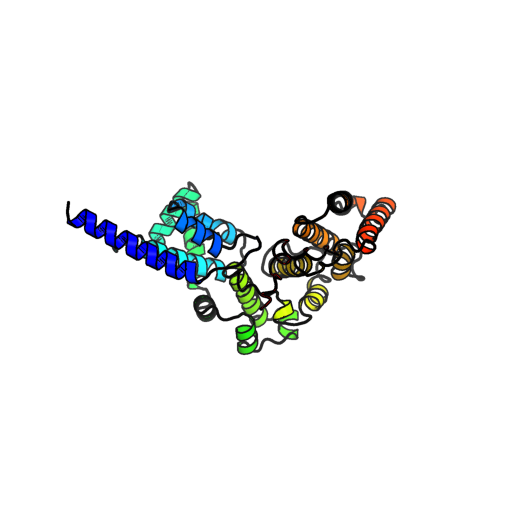-8.442 1.00 82.88 280 LEU A N 1
ATOM 2287 C CA . LEU A 1 280 ? 25.042 4.337 -9.437 1.00 82.88 280 LEU A CA 1
ATOM 2288 C C . LEU A 1 280 ? 23.985 5.286 -8.863 1.00 82.88 280 LEU A C 1
ATOM 2290 O O . LEU A 1 280 ? 23.711 6.334 -9.442 1.00 82.88 280 LEU A O 1
ATOM 2294 N N . LEU A 1 281 ? 23.382 4.972 -7.715 1.00 80.19 281 LEU A N 1
ATOM 2295 C CA . LEU A 1 281 ? 22.525 5.932 -7.021 1.00 80.19 281 LEU A CA 1
ATOM 2296 C C . LEU A 1 281 ? 23.321 7.154 -6.533 1.00 80.19 281 LEU A C 1
ATOM 2298 O O . LEU A 1 281 ? 22.741 8.239 -6.476 1.00 80.19 281 LEU A O 1
ATOM 2302 N N . ASN A 1 282 ? 24.631 7.018 -6.285 1.00 78.00 282 ASN A N 1
ATOM 2303 C CA . ASN A 1 282 ? 25.531 8.148 -6.067 1.00 78.00 282 ASN A CA 1
ATOM 2304 C C . ASN A 1 282 ? 25.781 8.889 -7.392 1.00 78.00 282 ASN A C 1
ATOM 2306 O O . ASN A 1 282 ? 26.407 8.362 -8.310 1.00 78.00 282 ASN A O 1
ATOM 2310 N N . VAL A 1 283 ? 25.304 10.134 -7.474 1.00 68.31 283 VAL A N 1
ATOM 2311 C CA . VAL A 1 283 ? 25.323 10.965 -8.691 1.00 68.31 283 VAL A CA 1
ATOM 2312 C C . VAL A 1 283 ? 26.729 11.113 -9.281 1.00 68.31 283 VAL A C 1
ATOM 2314 O O . VAL A 1 283 ? 26.874 11.057 -10.496 1.00 68.31 283 VAL A O 1
ATOM 2317 N N . ARG A 1 284 ? 27.777 11.201 -8.446 1.00 62.84 284 ARG A N 1
ATOM 2318 C CA . ARG A 1 284 ? 29.171 11.335 -8.915 1.00 62.84 284 ARG A CA 1
ATOM 2319 C C . ARG A 1 284 ? 29.660 10.128 -9.721 1.00 62.84 284 ARG A C 1
ATOM 2321 O O . ARG A 1 284 ? 30.560 10.268 -10.538 1.00 62.84 284 ARG A O 1
ATOM 2328 N N . LEU A 1 285 ? 29.077 8.951 -9.496 1.00 67.00 285 LEU A N 1
ATOM 2329 C CA . LEU A 1 285 ? 29.463 7.709 -10.170 1.00 67.00 285 LEU A CA 1
ATOM 2330 C C . LEU A 1 285 ? 28.626 7.420 -11.423 1.00 67.00 285 LEU A C 1
ATOM 2332 O O . LEU A 1 285 ? 28.949 6.490 -12.156 1.00 67.00 285 LEU A O 1
ATOM 2336 N N . ARG A 1 286 ? 27.591 8.223 -11.713 1.00 70.69 286 ARG A N 1
ATOM 2337 C CA . ARG A 1 286 ? 26.776 8.078 -12.935 1.00 70.69 286 ARG A CA 1
ATOM 2338 C C . ARG A 1 286 ? 27.494 8.519 -14.204 1.00 70.69 286 ARG A C 1
ATOM 2340 O O . ARG A 1 286 ? 27.045 8.164 -15.284 1.00 70.69 286 ARG A O 1
ATOM 2347 N N . SER A 1 287 ? 28.597 9.248 -14.075 1.00 74.38 287 SER A N 1
ATOM 2348 C CA . SER A 1 287 ? 29.426 9.669 -15.208 1.00 74.38 287 SER A CA 1
ATOM 2349 C C . SER A 1 287 ? 30.574 8.701 -15.500 1.00 74.38 287 SER A C 1
ATOM 2351 O O . SER A 1 287 ? 31.312 8.934 -16.449 1.00 74.38 287 SER A O 1
ATOM 2353 N N . ASN A 1 288 ? 30.753 7.634 -14.704 1.00 82.81 288 ASN A N 1
ATOM 2354 C CA . ASN A 1 288 ? 31.799 6.635 -14.931 1.00 82.81 288 ASN A CA 1
ATOM 2355 C C . ASN A 1 288 ? 31.302 5.557 -15.924 1.00 82.81 288 ASN A C 1
ATOM 2357 O O . ASN A 1 288 ? 30.441 4.750 -15.554 1.00 82.81 288 ASN A O 1
ATOM 2361 N N . PRO A 1 289 ? 31.850 5.487 -17.155 1.00 84.25 289 PRO A N 1
ATOM 2362 C CA . PRO A 1 289 ? 31.397 4.540 -18.174 1.00 84.25 289 PRO A CA 1
ATOM 2363 C C . PRO A 1 289 ? 31.588 3.071 -17.777 1.00 84.25 289 PRO A C 1
ATOM 2365 O O . PRO A 1 289 ? 30.779 2.225 -18.160 1.00 84.25 289 PRO A O 1
ATOM 2368 N N . GLU A 1 290 ? 32.621 2.752 -16.993 1.00 86.25 290 GLU A N 1
ATOM 2369 C CA . GLU A 1 290 ? 32.905 1.382 -16.554 1.00 86.25 290 GLU A CA 1
ATOM 2370 C C . GLU A 1 290 ? 31.872 0.889 -15.538 1.00 86.25 290 GLU A C 1
ATOM 2372 O O . GLU A 1 290 ? 31.371 -0.229 -15.656 1.00 86.25 290 GLU A O 1
ATOM 2377 N N . GLU A 1 291 ? 31.496 1.733 -14.572 1.00 85.62 291 GLU A N 1
ATOM 2378 C CA . GLU A 1 291 ? 30.460 1.397 -13.584 1.00 85.62 291 GLU A CA 1
ATOM 2379 C C . GLU A 1 291 ? 29.079 1.271 -14.248 1.00 85.62 291 GLU A C 1
ATOM 2381 O O . GLU A 1 291 ? 28.307 0.369 -13.908 1.00 85.62 291 GLU A O 1
ATOM 2386 N N . ILE A 1 292 ? 28.783 2.117 -15.246 1.00 84.31 292 ILE A N 1
ATOM 2387 C CA . ILE A 1 292 ? 27.564 2.008 -16.060 1.00 84.31 292 ILE A CA 1
ATOM 2388 C C . ILE A 1 292 ? 27.551 0.687 -16.836 1.00 84.31 292 ILE A C 1
ATOM 2390 O O . ILE A 1 292 ? 26.565 -0.051 -16.778 1.00 84.31 292 ILE A O 1
ATOM 2394 N N . LYS A 1 293 ? 28.642 0.361 -17.539 1.00 88.25 293 LYS A N 1
ATOM 2395 C CA . LYS A 1 293 ? 28.763 -0.884 -18.307 1.00 88.25 293 LYS A CA 1
ATOM 2396 C C . LYS A 1 293 ? 28.606 -2.103 -17.401 1.00 88.25 293 LYS A C 1
ATOM 2398 O O . LYS A 1 293 ? 27.770 -2.961 -17.670 1.00 88.25 293 LYS A O 1
ATOM 2403 N N . LEU A 1 294 ? 29.320 -2.130 -16.275 1.00 88.12 294 LEU A N 1
ATOM 2404 C CA . LEU A 1 294 ? 29.246 -3.210 -15.293 1.00 88.12 294 LEU A CA 1
ATOM 2405 C C . LEU A 1 294 ? 27.825 -3.400 -14.742 1.00 88.12 294 LEU A C 1
ATOM 2407 O O . LEU A 1 294 ? 27.391 -4.533 -14.520 1.00 88.12 294 LEU A O 1
ATOM 2411 N N . PHE A 1 295 ? 27.093 -2.310 -14.503 1.00 90.38 295 PHE A N 1
ATOM 2412 C CA . PHE A 1 295 ? 25.690 -2.378 -14.108 1.00 90.38 295 PHE A CA 1
ATOM 2413 C C . PHE A 1 295 ? 24.820 -3.016 -15.194 1.00 90.38 295 PHE A C 1
ATOM 2415 O O . PHE A 1 295 ? 24.070 -3.941 -14.881 1.00 90.38 295 PHE A O 1
ATOM 2422 N N . TYR A 1 296 ? 24.935 -2.572 -16.448 1.00 89.06 296 TYR A N 1
ATOM 2423 C CA . TYR A 1 296 ? 24.151 -3.129 -17.553 1.00 89.06 296 TYR A CA 1
ATOM 2424 C C . TYR A 1 296 ? 24.481 -4.598 -17.823 1.00 89.06 296 TYR A C 1
ATOM 2426 O O . TYR A 1 296 ? 23.560 -5.386 -18.030 1.00 89.06 296 TYR A O 1
ATOM 2434 N N . ASP A 1 297 ? 25.751 -4.995 -17.738 1.00 88.06 297 ASP A N 1
ATOM 2435 C CA . ASP A 1 297 ? 26.169 -6.392 -17.883 1.00 88.06 297 ASP A CA 1
ATOM 2436 C C . ASP A 1 297 ? 25.527 -7.271 -16.798 1.00 88.06 297 ASP A C 1
ATOM 2438 O O . ASP A 1 297 ? 24.957 -8.325 -17.088 1.00 88.06 297 ASP A O 1
ATOM 2442 N N . ARG A 1 298 ? 25.533 -6.806 -15.538 1.00 88.69 298 ARG A N 1
ATOM 2443 C CA . ARG A 1 298 ? 24.876 -7.499 -14.414 1.00 88.69 298 ARG A CA 1
ATOM 2444 C C . ARG A 1 298 ? 23.359 -7.544 -14.566 1.00 88.69 298 ARG A C 1
ATOM 2446 O O . ARG A 1 298 ? 22.752 -8.556 -14.229 1.00 88.69 298 ARG A O 1
ATOM 2453 N N . LEU A 1 299 ? 22.752 -6.465 -15.054 1.00 88.06 299 LEU A N 1
ATOM 2454 C CA . LEU A 1 299 ? 21.314 -6.386 -15.285 1.00 88.06 299 LEU A CA 1
ATOM 2455 C C . LEU A 1 299 ? 20.883 -7.351 -16.400 1.00 88.06 299 LEU A C 1
ATOM 2457 O O . LEU A 1 299 ? 19.939 -8.112 -16.215 1.00 88.06 299 LEU A O 1
ATOM 2461 N N . LYS A 1 300 ? 21.616 -7.379 -17.520 1.00 86.50 300 LYS A N 1
ATOM 2462 C CA . LYS A 1 300 ? 21.356 -8.253 -18.672 1.00 86.50 300 LYS A CA 1
ATOM 2463 C C . LYS A 1 300 ? 21.605 -9.728 -18.356 1.00 86.50 300 LYS A C 1
ATOM 2465 O O . LYS A 1 300 ? 20.860 -10.588 -18.818 1.00 86.50 300 LYS A O 1
ATOM 2470 N N . ALA A 1 301 ? 22.594 -10.035 -17.514 1.00 84.25 301 ALA A N 1
ATOM 2471 C CA . ALA A 1 301 ? 22.827 -11.395 -17.022 1.00 84.25 301 ALA A CA 1
ATOM 2472 C C . ALA A 1 301 ? 21.648 -11.955 -16.201 1.00 84.25 301 ALA A C 1
ATOM 2474 O O . ALA A 1 301 ? 21.527 -13.172 -16.062 1.00 84.25 301 ALA A O 1
ATOM 2475 N N . LEU A 1 302 ? 20.789 -11.082 -15.657 1.00 79.75 302 LEU A N 1
ATOM 2476 C CA . LEU A 1 302 ? 19.545 -11.465 -14.985 1.00 79.75 302 LEU A CA 1
ATOM 2477 C C . LEU A 1 302 ? 18.328 -11.511 -15.927 1.00 79.75 302 LEU A C 1
ATOM 2479 O O . LEU A 1 302 ? 17.239 -11.869 -15.498 1.00 79.75 302 LEU A O 1
ATOM 2483 N N . ASP A 1 303 ? 18.485 -11.162 -17.199 1.00 78.25 303 ASP A N 1
ATOM 2484 C CA . ASP A 1 303 ? 17.420 -11.272 -18.201 1.00 78.25 303 ASP A CA 1
ATOM 2485 C C . ASP A 1 303 ? 17.516 -12.611 -18.949 1.00 78.25 303 ASP A C 1
ATOM 2487 O O . ASP A 1 303 ? 16.540 -13.341 -19.098 1.00 78.25 303 ASP A O 1
ATOM 2491 N N . SER A 1 304 ? 18.736 -13.004 -19.327 1.00 57.50 304 SER A N 1
ATOM 2492 C CA . SER A 1 304 ? 19.006 -14.199 -20.139 1.00 57.50 304 SER A CA 1
ATOM 2493 C C . SER A 1 304 ? 18.834 -15.537 -19.411 1.00 57.50 304 SER A C 1
ATOM 2495 O O . SER A 1 304 ? 18.781 -16.586 -20.051 1.00 57.50 304 SER A O 1
ATOM 2497 N N . LYS A 1 305 ? 18.759 -15.532 -18.077 1.00 59.88 305 LYS A N 1
ATOM 2498 C CA . LYS A 1 305 ? 18.839 -16.756 -17.267 1.00 59.88 305 LYS A CA 1
ATOM 2499 C C . LYS A 1 305 ? 17.515 -17.478 -17.003 1.00 59.88 305 LYS A C 1
ATOM 2501 O O . LYS A 1 305 ? 17.554 -18.509 -16.344 1.00 59.88 305 LYS A O 1
ATOM 2506 N N . ASN A 1 306 ? 16.361 -17.018 -17.506 1.00 55.00 306 ASN A N 1
ATOM 2507 C CA . ASN A 1 306 ? 15.060 -17.635 -17.172 1.00 55.00 306 ASN A CA 1
ATOM 2508 C C . ASN A 1 306 ? 14.905 -17.873 -15.648 1.00 55.00 306 ASN A C 1
ATOM 2510 O O . ASN A 1 306 ? 14.408 -18.921 -15.233 1.00 55.00 306 ASN A O 1
ATOM 2514 N N . LEU A 1 307 ? 15.339 -16.906 -14.824 1.00 54.66 307 LEU A N 1
ATOM 2515 C CA . LEU A 1 307 ? 15.489 -16.979 -13.350 1.00 54.66 307 LEU A CA 1
ATOM 2516 C C . LEU A 1 307 ? 14.193 -17.260 -12.569 1.00 54.66 307 LEU A C 1
ATOM 2518 O O . LEU A 1 307 ? 14.139 -17.184 -11.351 1.00 54.66 307 LEU A O 1
ATOM 2522 N N . PHE A 1 308 ? 13.102 -17.541 -13.269 1.00 57.72 308 PHE A N 1
ATOM 2523 C CA . PHE A 1 308 ? 11.792 -17.733 -12.675 1.00 57.72 308 PHE A CA 1
ATOM 2524 C C . PHE A 1 308 ? 11.024 -18.916 -13.261 1.00 57.72 308 PHE A C 1
ATOM 2526 O O . PHE A 1 308 ? 9.827 -19.058 -12.997 1.00 57.72 308 PHE A O 1
ATOM 2533 N N . LYS A 1 309 ? 11.690 -19.814 -14.004 1.00 52.69 309 LYS A N 1
ATOM 2534 C CA . LYS A 1 309 ? 11.144 -21.153 -14.259 1.00 52.69 309 LYS A CA 1
ATOM 2535 C C . LYS A 1 309 ? 11.168 -21.933 -12.943 1.00 52.69 309 LYS A C 1
ATOM 2537 O O . LYS A 1 309 ? 12.058 -22.743 -12.699 1.00 52.69 309 LYS A O 1
ATOM 2542 N N . ARG A 1 310 ? 10.194 -21.665 -12.066 1.00 54.22 310 ARG A N 1
ATOM 2543 C CA . ARG A 1 310 ? 9.904 -22.531 -10.920 1.00 54.22 310 ARG A CA 1
ATOM 2544 C C . ARG A 1 310 ? 9.757 -23.947 -11.479 1.00 54.22 310 ARG A C 1
ATOM 2546 O O . ARG A 1 310 ? 8.986 -24.142 -12.420 1.00 54.22 310 ARG A O 1
ATOM 2553 N N . LYS A 1 311 ? 10.503 -24.923 -10.942 1.00 48.12 311 LYS A N 1
ATOM 2554 C CA . LYS A 1 311 ? 10.171 -26.332 -11.193 1.00 48.12 311 LYS A CA 1
ATOM 2555 C C . LYS A 1 311 ? 8.678 -26.490 -10.864 1.00 48.12 311 LYS A C 1
ATOM 2557 O O . LYS A 1 311 ? 8.270 -25.961 -9.825 1.00 48.12 311 LYS A O 1
ATOM 2562 N N . PRO A 1 312 ? 7.866 -27.129 -11.726 1.00 40.78 312 PRO A N 1
ATOM 2563 C CA . PRO A 1 312 ? 6.498 -27.458 -11.352 1.00 40.78 312 PRO A CA 1
ATOM 2564 C C . PRO A 1 312 ? 6.557 -28.179 -10.007 1.00 40.78 312 PRO A C 1
ATOM 2566 O O . PRO A 1 312 ? 7.424 -29.035 -9.817 1.00 40.78 312 PRO A O 1
ATOM 2569 N N . GLU A 1 313 ? 5.712 -27.766 -9.060 1.00 40.69 313 GLU A N 1
ATOM 2570 C CA . GLU A 1 313 ? 5.540 -28.496 -7.808 1.00 40.69 313 GLU A CA 1
ATOM 2571 C C . GLU A 1 313 ? 5.329 -29.962 -8.179 1.00 40.69 313 GLU A C 1
ATOM 2573 O O . GLU A 1 313 ? 4.386 -30.297 -8.901 1.00 40.69 313 GLU A O 1
ATOM 2578 N N . SER A 1 314 ? 6.263 -30.822 -7.766 1.00 40.28 314 SER A N 1
ATOM 2579 C CA . SER A 1 314 ? 6.072 -32.259 -7.878 1.00 40.28 314 SER A CA 1
ATOM 2580 C C . SER A 1 314 ? 4.711 -32.575 -7.257 1.00 40.28 314 SER A C 1
ATOM 2582 O O . SER A 1 314 ? 4.428 -32.060 -6.168 1.00 40.28 314 SER A O 1
ATOM 2584 N N . PRO A 1 315 ? 3.854 -33.373 -7.918 1.00 37.25 315 PRO A N 1
ATOM 2585 C CA . PRO A 1 315 ? 2.603 -33.802 -7.318 1.00 37.25 315 PRO A CA 1
ATOM 2586 C C . PRO A 1 315 ? 2.892 -34.358 -5.922 1.00 37.25 315 PRO A C 1
ATOM 2588 O O . PRO A 1 315 ? 3.919 -35.027 -5.757 1.00 37.25 315 PRO A O 1
ATOM 2591 N N . PRO A 1 316 ? 2.036 -34.093 -4.922 1.00 38.78 316 PRO A N 1
ATOM 2592 C CA . PRO A 1 316 ? 2.232 -34.649 -3.594 1.00 38.78 316 PRO A CA 1
ATOM 2593 C C . PRO A 1 316 ? 2.429 -36.163 -3.719 1.00 38.78 316 PRO A C 1
ATOM 2595 O O . PRO A 1 316 ? 1.633 -36.847 -4.366 1.00 38.78 316 PRO A O 1
ATOM 2598 N N . GLU A 1 317 ? 3.495 -36.670 -3.099 1.00 43.28 317 GLU A N 1
ATOM 2599 C CA . GLU A 1 317 ? 3.960 -38.068 -3.147 1.00 43.28 317 GLU A CA 1
ATOM 2600 C C . GLU A 1 317 ? 2.887 -39.105 -2.751 1.00 43.28 317 GLU A C 1
ATOM 2602 O O . GLU A 1 317 ? 3.051 -40.298 -2.979 1.00 43.28 317 GLU A O 1
ATOM 2607 N N . ASN A 1 318 ? 1.731 -38.655 -2.260 1.00 44.97 318 ASN A N 1
ATOM 2608 C CA . ASN A 1 318 ? 0.585 -39.479 -1.887 1.00 44.97 318 ASN A CA 1
ATOM 2609 C C . ASN A 1 318 ? -0.393 -39.813 -3.032 1.00 44.97 318 ASN A C 1
ATOM 2611 O O . ASN A 1 318 ? -1.437 -40.409 -2.775 1.00 44.97 318 ASN A O 1
ATOM 2615 N N . ALA A 1 319 ? -0.102 -39.464 -4.289 1.00 42.44 319 ALA A N 1
ATOM 2616 C CA . ALA A 1 319 ? -0.968 -39.817 -5.423 1.00 42.44 319 ALA A CA 1
ATOM 2617 C C . ALA A 1 319 ? -0.694 -41.210 -6.038 1.00 42.44 319 ALA A C 1
ATOM 2619 O O . ALA A 1 319 ? -1.380 -41.593 -6.983 1.00 42.44 319 ALA A O 1
ATOM 2620 N N . ARG A 1 320 ? 0.286 -41.979 -5.534 1.00 45.69 320 ARG A N 1
ATOM 2621 C CA . ARG A 1 320 ? 0.722 -43.248 -6.155 1.00 45.69 320 ARG A CA 1
ATOM 2622 C C . ARG A 1 320 ? 0.241 -44.553 -5.513 1.00 45.69 320 ARG A C 1
ATOM 2624 O O . ARG A 1 320 ? 0.618 -45.600 -6.017 1.00 45.69 320 ARG A O 1
ATOM 2631 N N . ASP A 1 321 ? -0.639 -44.524 -4.511 1.00 46.00 321 ASP A N 1
ATOM 2632 C CA . ASP A 1 321 ? -0.981 -45.748 -3.755 1.00 46.00 321 ASP A CA 1
ATOM 2633 C C . ASP A 1 321 ? -2.474 -46.116 -3.684 1.00 46.00 321 ASP A C 1
ATOM 2635 O O . ASP A 1 321 ? -2.950 -46.729 -2.728 1.00 46.00 321 ASP A O 1
ATOM 2639 N N . ARG A 1 322 ? -3.260 -45.792 -4.720 1.00 49.53 322 ARG A N 1
ATOM 2640 C CA . ARG A 1 322 ? -4.637 -46.312 -4.849 1.00 49.53 322 ARG A CA 1
ATOM 2641 C C . ARG A 1 322 ? -4.949 -46.855 -6.238 1.00 49.53 322 ARG A C 1
ATOM 2643 O O . ARG A 1 322 ? -5.902 -46.437 -6.881 1.00 49.53 322 ARG A O 1
ATOM 2650 N N . GLN A 1 323 ? -4.185 -47.854 -6.657 1.00 48.47 323 GLN A N 1
ATOM 2651 C CA . GLN A 1 323 ? -4.686 -48.888 -7.561 1.00 48.47 323 GLN A CA 1
ATOM 2652 C C . GLN A 1 323 ? -4.264 -50.257 -7.023 1.00 48.47 323 GLN A C 1
ATOM 2654 O O . GLN A 1 323 ? -3.264 -50.832 -7.436 1.00 48.47 323 GLN A O 1
ATOM 2659 N N . ARG A 1 324 ? -5.046 -50.789 -6.077 1.00 45.22 324 ARG A N 1
ATOM 2660 C CA . ARG A 1 324 ? -5.212 -52.239 -5.955 1.00 45.22 324 ARG A CA 1
ATOM 2661 C C . ARG A 1 324 ? -6.606 -52.585 -6.449 1.00 45.22 324 ARG A C 1
ATOM 2663 O O . ARG A 1 324 ? -7.612 -52.230 -5.840 1.00 45.22 324 ARG A O 1
ATOM 2670 N N . SER A 1 325 ? -6.602 -53.221 -7.606 1.00 44.81 325 SER A N 1
ATOM 2671 C CA . SER A 1 325 ? -7.678 -53.960 -8.240 1.00 44.81 325 SER A CA 1
ATOM 2672 C C . SER A 1 325 ? -8.337 -54.915 -7.241 1.00 44.81 325 SER A C 1
ATOM 2674 O O . SER A 1 325 ? -7.667 -55.743 -6.626 1.00 44.81 325 SER A O 1
ATOM 2676 N N . ARG A 1 326 ? -9.662 -54.813 -7.099 1.00 47.38 326 ARG A N 1
ATOM 2677 C CA . ARG A 1 326 ? -10.491 -55.953 -6.701 1.00 47.38 326 ARG A CA 1
ATOM 2678 C C . ARG A 1 326 ? -10.651 -56.819 -7.947 1.00 47.38 326 ARG A C 1
ATOM 2680 O O . ARG A 1 326 ? -11.320 -56.395 -8.884 1.00 47.38 326 ARG A O 1
ATOM 2687 N N . GLY A 1 327 ? -9.952 -57.947 -7.968 1.00 51.19 327 GLY A N 1
ATOM 2688 C CA . GLY A 1 327 ? -10.334 -59.094 -8.784 1.00 51.19 327 GLY A CA 1
ATOM 2689 C C . GLY A 1 327 ? -11.437 -59.872 -8.071 1.00 51.19 327 GLY A C 1
ATOM 2690 O O . GLY A 1 327 ? -11.515 -59.820 -6.841 1.00 51.19 327 GLY A O 1
ATOM 2691 N N . GLU A 1 328 ? -12.282 -60.484 -8.893 1.00 40.78 328 GLU A N 1
ATOM 2692 C CA . GLU A 1 328 ? -13.416 -61.364 -8.585 1.00 40.78 328 GLU A CA 1
ATOM 2693 C C . GLU A 1 328 ? -13.089 -62.520 -7.634 1.00 40.78 328 GLU A C 1
ATOM 2695 O O . GLU A 1 328 ? -11.933 -63.010 -7.655 1.00 40.78 328 GLU A O 1
#